Protein 3UL5 (pdb70)

Sequence (325 aa):
HENDLEAIELARFAVAEHNSKTNAMLEFERLVKVRHQVVAGTMHHFTVQVKEAGGGKKLYEAKVWEKVWENNFKQLQSFQPVGENDLEAIELARFAVAEHNSKTNAMLEFERLVKVRHQVVAGTMHHFTVQVKEAGGGKKLYEAKVWEKVWENFKQLQSFQPVGDLEAIELARFAVAEHNSKTNAMLEFERLVKVRHQVVAGTMHHFTVQVKEAGGGKKLYEAKVWEKVWENFKQLQSFQPVHENDLEAIELARFAVAEHNSKTNAMLEFERLVKVRHQVVAGTMHHFTVQVKEAGGGKKLYEAKVWEKVWENFKQLQSFQPVGDA

Structure (mmCIF, N/CA/C/O backbone):
data_3UL5
#
_entry.id   3UL5
#
_cell.length_a   99.768
_cell.length_b   113.993
_cell.length_c   86.776
_cell.angle_alpha   90.000
_cell.angle_beta   90.000
_cell.angle_gamma   90.000
#
_symmetry.space_group_name_H-M   'C 2 2 21'
#
loop_
_entity.id
_entity.type
_entity.pdbx_description
1 polymer Canecystatin-1
2 non-polymer GLYCEROL
3 non-polymer 'SODIUM ION'
4 water water
#
loop_
_atom_site.group_PDB
_atom_site.id
_atom_site.type_symbol
_atom_site.label_atom_id
_atom_site.label_alt_id
_atom_site.label_comp_id
_atom_site.label_asym_id
_atom_site.label_entity_id
_atom_site.label_seq_id
_atom_site.pdbx_PDB_ins_code
_atom_site.Cartn_x
_atom_site.Cartn_y
_atom_site.Cartn_z
_atom_site.occupancy
_atom_site.B_iso_or_equiv
_atom_site.auth_seq_id
_atom_site.auth_comp_id
_atom_site.auth_asym_id
_atom_site.auth_atom_id
_atom_site.pdbx_PDB_model_num
ATOM 1 N N . HIS A 1 56 ? 19.745 -11.492 -7.801 1.00 64.33 23 HIS A N 1
ATOM 2 C CA . HIS A 1 56 ? 20.649 -12.256 -8.656 1.00 66.97 23 HIS A CA 1
ATOM 3 C C . HIS A 1 56 ? 19.877 -13.123 -9.649 1.00 66.24 23 HIS A C 1
ATOM 4 O O . HIS A 1 56 ? 18.729 -13.495 -9.401 1.00 61.82 23 HIS A O 1
ATOM 7 N N . GLU A 1 57 ? 20.520 -13.444 -10.769 1.00 68.79 24 GLU A N 1
ATOM 8 C CA . GLU A 1 57 ? 19.887 -14.195 -11.851 1.00 66.83 24 GLU A CA 1
ATOM 9 C C . GLU A 1 57 ? 19.785 -15.687 -11.544 1.00 66.74 24 GLU A C 1
ATOM 10 O O . GLU A 1 57 ? 19.397 -16.481 -12.405 1.00 63.49 24 GLU A O 1
ATOM 16 N N . ASN A 1 58 ? 20.139 -16.068 -10.321 1.00 70.50 25 ASN A N 1
ATOM 17 C CA . ASN A 1 58 ? 20.071 -17.466 -9.911 1.00 73.43 25 ASN A CA 1
ATOM 18 C C . ASN A 1 58 ? 18.893 -17.737 -8.982 1.00 67.02 25 ASN A C 1
ATOM 19 O O . ASN A 1 58 ? 18.563 -18.891 -8.699 1.00 67.49 25 ASN A O 1
ATOM 24 N N . ASP A 1 59 ? 18.266 -16.666 -8.506 1.00 57.23 26 ASP A N 1
ATOM 25 C CA . ASP A 1 59 ? 17.056 -16.787 -7.705 1.00 49.03 26 ASP A CA 1
ATOM 26 C C . ASP A 1 59 ? 15.927 -17.309 -8.575 1.00 40.66 26 ASP A C 1
ATOM 27 O O . ASP A 1 59 ? 15.646 -16.750 -9.632 1.00 33.56 26 ASP A O 1
ATOM 32 N N . LEU A 1 60 ? 15.277 -18.377 -8.126 1.00 36.03 27 LEU A N 1
ATOM 33 C CA . LEU A 1 60 ? 14.189 -18.980 -8.887 1.00 38.91 27 LEU A CA 1
ATOM 34 C C . LEU A 1 60 ? 13.036 -18.009 -9.109 1.00 38.53 27 LEU A C 1
ATOM 35 O O . LEU A 1 60 ? 12.411 -18.004 -10.170 1.00 37.40 27 LEU A O 1
ATOM 40 N N . GLU A 1 61 ? 12.763 -17.187 -8.103 1.00 30.40 28 GLU A N 1
ATOM 41 C CA . GLU A 1 61 ? 11.676 -16.224 -8.170 1.00 27.18 28 GLU A CA 1
ATOM 42 C C . GLU A 1 61 ? 11.846 -15.307 -9.380 1.00 26.24 28 GLU A C 1
ATOM 43 O O . GLU A 1 61 ? 10.878 -14.955 -10.055 1.00 23.25 28 GLU A O 1
ATOM 49 N N . ALA A 1 62 ? 13.091 -14.935 -9.653 1.00 16.26 29 ALA A N 1
ATOM 50 C CA . ALA A 1 62 ? 13.397 -14.043 -10.762 1.00 20.62 29 ALA A CA 1
ATOM 51 C C . ALA A 1 62 ? 13.259 -14.774 -12.094 1.00 24.45 29 ALA A C 1
ATOM 52 O O . ALA A 1 62 ? 12.714 -14.233 -13.058 1.00 29.05 29 ALA A O 1
ATOM 54 N N . ILE A 1 63 ? 13.745 -16.009 -12.121 1.00 14.56 30 ILE A N 1
ATOM 55 C CA . ILE A 1 63 ? 13.710 -16.841 -13.312 1.00 24.07 30 ILE A CA 1
ATOM 56 C C . ILE A 1 63 ? 12.279 -17.116 -13.751 1.00 22.59 30 ILE A C 1
ATOM 57 O O . ILE A 1 63 ? 11.980 -17.129 -14.941 1.00 19.98 30 ILE A O 1
ATOM 62 N N . GLU A 1 64 ? 11.399 -17.344 -12.784 1.00 17.19 31 GLU A N 1
ATOM 63 C CA . GLU A 1 64 ? 10.002 -17.632 -13.093 1.00 23.11 31 GLU A CA 1
ATOM 64 C C . GLU A 1 64 ? 9.357 -16.418 -13.761 1.00 22.54 31 GLU A C 1
ATOM 65 O O . GLU A 1 64 ? 8.507 -16.560 -14.640 1.00 24.76 31 GLU A O 1
ATOM 71 N N . LEU A 1 65 ? 9.772 -15.226 -13.342 1.00 20.00 32 LEU A N 1
ATOM 72 C CA . LEU A 1 65 ? 9.271 -13.985 -13.925 1.00 22.52 32 LEU A CA 1
ATOM 73 C C . LEU A 1 65 ? 9.807 -13.794 -15.341 1.00 17.55 32 LEU A C 1
ATOM 74 O O . LEU A 1 65 ? 9.116 -13.283 -16.215 1.00 19.79 32 LEU A O 1
ATOM 79 N N . ALA A 1 66 ? 11.050 -14.208 -15.555 1.00 16.41 33 ALA A N 1
ATOM 80 C CA . ALA A 1 66 ? 11.647 -14.191 -16.883 1.00 14.67 33 ALA A CA 1
ATOM 81 C C . ALA A 1 66 ? 10.928 -15.170 -17.809 1.00 15.53 33 ALA A C 1
ATOM 82 O O . ALA A 1 66 ? 10.779 -14.916 -19.005 1.00 20.85 33 ALA A O 1
ATOM 84 N N . ARG A 1 67 ? 10.494 -16.291 -17.245 1.00 13.58 34 ARG A N 1
ATOM 85 C CA . ARG A 1 67 ? 9.717 -17.268 -17.988 1.00 21.98 34 ARG A CA 1
ATOM 86 C C . ARG A 1 67 ? 8.396 -16.635 -18.405 1.00 23.05 34 ARG A C 1
ATOM 87 O O . ARG A 1 67 ? 7.909 -16.857 -19.510 1.00 17.55 34 ARG A O 1
ATOM 95 N N . PHE A 1 68 ? 7.827 -15.845 -17.500 1.00 20.39 35 PHE A N 1
ATOM 96 C CA . PHE A 1 68 ? 6.578 -15.141 -17.752 1.00 13.85 35 PHE A CA 1
ATOM 97 C C . PHE A 1 68 ? 6.754 -14.160 -18.908 1.00 11.15 35 PHE A C 1
ATOM 98 O O . PHE A 1 68 ? 5.898 -14.051 -19.778 1.00 15.97 35 PHE A O 1
ATOM 106 N N . ALA A 1 69 ? 7.878 -13.453 -18.913 1.00 10.03 36 ALA A N 1
ATOM 107 C CA . ALA A 1 69 ? 8.150 -12.475 -19.956 1.00 14.52 36 ALA A CA 1
ATOM 108 C C . ALA A 1 69 ? 8.186 -13.147 -21.326 1.00 13.41 36 ALA A C 1
ATOM 109 O O . ALA A 1 69 ? 7.547 -12.684 -22.273 1.00 14.66 36 ALA A O 1
ATOM 111 N N . VAL A 1 70 ? 8.934 -14.241 -21.420 1.00 16.40 37 VAL A N 1
ATOM 112 C CA . VAL A 1 70 ? 9.070 -14.978 -22.673 1.00 17.18 37 VAL A CA 1
ATOM 113 C C . VAL A 1 70 ? 7.736 -15.535 -23.142 1.00 21.84 37 VAL A C 1
ATOM 114 O O . VAL A 1 70 ? 7.413 -15.479 -24.327 1.00 24.36 37 VAL A O 1
ATOM 118 N N . ALA A 1 71 ? 6.958 -16.069 -22.206 1.00 19.64 38 ALA A N 1
ATOM 119 C CA . ALA A 1 71 ? 5.653 -16.633 -22.540 1.00 16.86 38 ALA A CA 1
ATOM 120 C C . ALA A 1 71 ? 4.698 -15.549 -23.034 1.00 16.06 38 ALA A C 1
ATOM 121 O O . ALA A 1 71 ? 3.993 -15.733 -24.022 1.00 17.02 38 ALA A O 1
ATOM 123 N N . GLU A 1 72 ? 4.670 -14.424 -22.328 1.00 10.19 39 GLU A N 1
ATOM 124 C CA . GLU A 1 72 ? 3.845 -13.294 -22.729 1.00 11.53 39 GLU A CA 1
ATOM 125 C C . GLU A 1 72 ? 4.212 -12.808 -24.128 1.00 9.80 39 GLU A C 1
ATOM 126 O O . GLU A 1 72 ? 3.337 -12.499 -24.930 1.00 13.81 39 GLU A O 1
ATOM 132 N N . HIS A 1 73 ? 5.505 -12.743 -24.419 1.00 12.42 40 HIS A N 1
ATOM 133 C CA . HIS A 1 73 ? 5.947 -12.290 -25.725 1.00 16.24 40 HIS A CA 1
ATOM 134 C C . HIS A 1 73 ? 5.511 -13.269 -26.813 1.00 19.33 40 HIS A C 1
ATOM 135 O O . HIS A 1 73 ? 5.132 -12.851 -27.905 1.00 14.25 40 HIS A O 1
ATOM 142 N N . ASN A 1 74 ? 5.566 -14.565 -26.509 1.00 16.36 41 ASN A N 1
ATOM 143 C CA . ASN A 1 74 ? 5.103 -15.588 -27.443 1.00 17.83 41 ASN A CA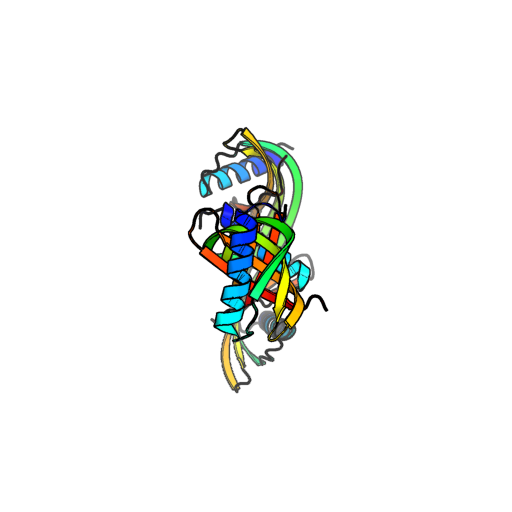 1
ATOM 144 C C . ASN A 1 74 ? 3.607 -15.505 -27.689 1.00 18.65 41 ASN A C 1
ATOM 145 O O . ASN A 1 74 ? 3.152 -15.654 -28.820 1.00 20.44 41 ASN A O 1
ATOM 150 N N . SER A 1 75 ? 2.843 -15.275 -26.628 1.00 17.05 42 SER A N 1
ATOM 151 C CA . SER A 1 75 ? 1.394 -15.188 -26.751 1.00 16.72 42 SER A CA 1
ATOM 152 C C . SER A 1 75 ? 0.966 -13.984 -27.584 1.00 17.96 42 SER A C 1
ATOM 153 O O . SER A 1 75 ? 0.066 -14.080 -28.415 1.00 17.91 42 SER A O 1
ATOM 156 N N . LYS A 1 76 ? 1.621 -12.851 -27.359 1.00 15.10 43 LYS A N 1
ATOM 157 C CA . LYS A 1 76 ? 1.235 -11.600 -28.003 1.00 16.67 43 LYS A CA 1
ATOM 158 C C . LYS A 1 76 ? 1.752 -11.464 -29.441 1.00 18.81 43 LYS A C 1
ATOM 159 O O . LYS A 1 76 ? 1.102 -10.828 -30.273 1.00 21.55 43 LYS A O 1
ATOM 165 N N . THR A 1 77 ? 2.911 -12.052 -29.738 1.00 21.79 44 THR A N 1
ATOM 166 C CA . THR A 1 77 ? 3.561 -11.797 -31.027 1.00 23.30 44 THR A CA 1
ATOM 167 C C . THR A 1 77 ? 3.902 -13.048 -31.836 1.00 27.11 44 THR A C 1
ATOM 168 O O . THR A 1 77 ? 4.451 -12.942 -32.931 1.00 24.97 44 THR A O 1
ATOM 172 N N . ASN A 1 78 ? 3.580 -14.225 -31.308 1.00 25.67 45 ASN A N 1
ATOM 173 C CA . ASN A 1 78 ? 3.951 -15.468 -31.975 1.00 25.37 45 ASN A CA 1
ATOM 174 C C . ASN A 1 78 ? 5.445 -15.505 -32.300 1.00 25.85 45 ASN A C 1
ATOM 175 O O . ASN A 1 78 ? 5.845 -15.913 -33.387 1.00 23.15 45 ASN A O 1
ATOM 180 N N . ALA A 1 79 ? 6.262 -15.085 -31.339 1.00 25.68 46 ALA A N 1
ATOM 181 C CA . ALA A 1 79 ? 7.707 -14.974 -31.537 1.00 23.79 46 ALA A CA 1
ATOM 182 C C . ALA A 1 79 ? 8.430 -16.321 -31.617 1.00 21.72 46 ALA A C 1
ATOM 183 O O . ALA A 1 79 ? 9.554 -16.394 -32.119 1.00 22.03 46 ALA A O 1
ATOM 185 N N . MET A 1 80 ? 7.804 -17.378 -31.105 1.00 22.38 47 MET A N 1
ATOM 186 C CA . MET A 1 80 ? 8.389 -18.717 -31.188 1.00 27.10 47 MET A CA 1
ATOM 187 C C . MET A 1 80 ? 9.749 -18.788 -30.496 1.00 23.20 47 MET A C 1
ATOM 188 O O . MET A 1 80 ? 10.701 -19.351 -31.040 1.00 22.66 47 MET A O 1
ATOM 193 N N . LEU A 1 81 ? 9.841 -18.211 -29.303 1.00 20.76 48 LEU A N 1
ATOM 194 C CA . LEU A 1 81 ? 11.086 -18.232 -28.546 1.00 19.54 48 LEU A CA 1
ATOM 195 C C . LEU A 1 81 ? 10.984 -19.217 -27.385 1.00 26.02 48 LEU A C 1
ATOM 196 O O . LEU A 1 81 ? 9.912 -19.403 -26.808 1.00 25.05 48 LEU A O 1
ATOM 201 N N . GLU A 1 82 ? 12.097 -19.858 -27.051 1.00 26.90 49 GLU A N 1
ATOM 202 C CA . GLU A 1 82 ? 12.133 -20.726 -25.883 1.00 32.97 49 GLU A CA 1
ATOM 203 C C . GLU A 1 82 ? 13.104 -20.172 -24.849 1.00 24.53 49 GLU A C 1
ATOM 204 O O . GLU A 1 82 ? 14.272 -19.921 -25.154 1.00 15.09 49 GLU A O 1
ATOM 210 N N . PHE A 1 83 ? 12.616 -19.973 -23.629 1.00 22.98 50 PHE A N 1
ATOM 211 C CA . PHE A 1 83 ? 13.470 -19.509 -22.545 1.00 21.02 50 PHE A CA 1
ATOM 212 C C . PHE A 1 83 ? 14.659 -20.446 -22.366 1.00 21.64 50 PHE A C 1
ATOM 213 O O . PHE A 1 83 ? 14.495 -21.664 -22.289 1.00 22.09 50 PHE A O 1
ATOM 221 N N . GLU A 1 84 ? 15.861 -19.872 -22.343 1.00 24.05 51 GLU A N 1
ATOM 222 C CA . GLU A 1 84 ? 17.078 -20.649 -22.127 1.00 23.58 51 GLU A CA 1
ATOM 223 C C . GLU A 1 84 ? 17.718 -20.351 -20.766 1.00 20.39 51 GLU A C 1
ATOM 224 O O . GLU A 1 84 ? 17.956 -21.261 -19.978 1.00 16.23 51 GLU A O 1
ATOM 230 N N . ARG A 1 85 ? 17.971 -19.073 -20.486 1.00 14.85 52 ARG A N 1
ATOM 231 C CA . ARG A 1 85 ? 18.494 -18.662 -19.190 1.00 23.04 52 ARG A CA 1
ATOM 232 C C . ARG A 1 85 ? 18.293 -17.175 -18.886 1.00 24.29 52 ARG A C 1
ATOM 233 O O . ARG A 1 85 ? 18.149 -16.355 -19.792 1.00 16.49 52 ARG A O 1
ATOM 241 N N . LEU A 1 86 ? 18.309 -16.842 -17.600 1.00 19.77 53 LEU A N 1
ATOM 242 C CA . LEU A 1 86 ? 18.259 -15.460 -17.138 1.00 22.46 53 LEU A CA 1
ATOM 243 C C . LEU A 1 86 ? 19.676 -15.017 -16.787 1.00 23.38 53 LEU A C 1
ATOM 244 O O . LEU A 1 86 ? 20.283 -15.537 -15.852 1.00 27.05 53 LEU A O 1
ATOM 249 N N . VAL A 1 87 ? 20.202 -14.059 -17.544 1.00 20.07 54 VAL A N 1
ATOM 250 C CA . VAL A 1 87 ? 21.612 -13.699 -17.429 1.00 27.28 54 VAL A CA 1
ATOM 251 C C . VAL A 1 87 ? 21.862 -12.429 -16.622 1.00 26.60 54 VAL A C 1
ATOM 252 O O . VAL A 1 87 ? 22.929 -12.271 -16.032 1.00 29.90 54 VAL A O 1
ATOM 256 N N . LYS A 1 88 ? 20.890 -11.522 -16.606 1.00 26.72 55 LYS A N 1
ATOM 257 C CA . LYS A 1 88 ? 21.017 -10.292 -15.829 1.00 31.08 55 LYS A CA 1
ATOM 258 C C . LYS A 1 88 ? 19.680 -9.861 -15.232 1.00 32.33 55 LYS A C 1
ATOM 259 O O . LYS A 1 88 ? 18.645 -9.917 -15.898 1.00 27.65 55 LYS A O 1
ATOM 265 N N . VAL A 1 89 ? 19.717 -9.433 -13.972 1.00 33.57 56 VAL A N 1
ATOM 266 C CA . VAL A 1 89 ? 18.518 -9.038 -13.240 1.00 30.58 56 VAL A CA 1
ATOM 267 C C . VAL A 1 89 ? 18.697 -7.678 -12.571 1.00 27.49 56 VAL A C 1
ATOM 268 O O . VAL A 1 89 ? 19.758 -7.390 -12.018 1.00 28.33 56 VAL A O 1
ATOM 272 N N . ARG A 1 90 ? 17.658 -6.847 -12.635 1.00 24.93 57 ARG A N 1
ATOM 273 C CA . ARG A 1 90 ? 17.632 -5.571 -11.923 1.00 29.29 57 ARG A CA 1
ATOM 274 C C . ARG A 1 90 ? 16.240 -5.284 -11.363 1.00 32.41 57 ARG A C 1
ATOM 275 O O . ARG A 1 90 ? 15.251 -5.296 -12.098 1.00 28.52 57 ARG A O 1
ATOM 283 N N . HIS A 1 91 ? 16.172 -5.028 -10.060 1.00 32.17 58 HIS A N 1
ATOM 284 C CA . HIS A 1 91 ? 14.902 -4.757 -9.394 1.00 31.45 58 HIS A CA 1
ATOM 285 C C . HIS A 1 91 ? 14.769 -3.282 -9.027 1.00 36.75 58 HIS A C 1
ATOM 286 O O . HIS A 1 91 ? 15.583 -2.739 -8.279 1.00 39.48 58 HIS A O 1
ATOM 293 N N . GLN A 1 92 ? 13.750 -2.640 -9.578 1.00 38.29 59 GLN A N 1
ATOM 294 C CA . GLN A 1 92 ? 13.488 -1.260 -9.243 1.00 35.35 59 GLN A CA 1
ATOM 295 C C . GLN A 1 92 ? 12.204 -1.199 -8.436 1.00 25.17 59 GLN A C 1
ATOM 296 O O . GLN A 1 92 ? 11.116 -1.428 -8.959 1.00 22.21 59 GLN A O 1
ATOM 302 N N . VAL A 1 93 ? 12.338 -0.860 -7.162 1.00 26.61 60 VAL A N 1
ATOM 303 C CA . VAL A 1 93 ? 11.183 -0.667 -6.294 1.00 19.51 60 VAL A CA 1
ATOM 304 C C . VAL A 1 93 ? 10.426 0.594 -6.683 1.00 20.59 60 VAL A C 1
ATOM 305 O O . VAL A 1 93 ? 11.024 1.649 -6.891 1.00 20.85 60 VAL A O 1
ATOM 309 N N . VAL A 1 94 ? 9.107 0.474 -6.791 1.00 21.01 61 VAL A N 1
ATOM 310 C CA . VAL A 1 94 ? 8.254 1.618 -7.080 1.00 21.35 61 VAL A CA 1
ATOM 311 C C . VAL A 1 94 ? 7.185 1.729 -6.002 1.00 21.77 61 VAL A C 1
ATOM 312 O O . VAL A 1 94 ? 6.401 0.804 -5.797 1.00 27.96 61 VAL A O 1
ATOM 316 N N . ALA A 1 95 ? 7.168 2.863 -5.308 1.00 20.71 62 ALA A N 1
ATOM 317 C CA . ALA A 1 95 ? 6.229 3.089 -4.215 1.00 17.92 62 ALA A CA 1
ATOM 318 C C . ALA A 1 95 ? 5.824 4.556 -4.177 1.00 21.17 62 ALA A C 1
ATOM 319 O O . ALA A 1 95 ? 6.654 5.432 -3.927 1.00 22.26 62 ALA A O 1
ATOM 321 N N . GLY A 1 96 ? 4.549 4.828 -4.432 1.00 20.87 63 GLY A N 1
ATOM 322 C CA . GLY A 1 96 ? 4.081 6.198 -4.455 1.00 16.20 63 GLY A CA 1
ATOM 323 C C . GLY A 1 96 ? 2.590 6.338 -4.658 1.00 17.93 63 GLY A C 1
ATOM 324 O O . GLY A 1 96 ? 1.836 5.366 -4.550 1.00 13.90 63 GLY A O 1
ATOM 325 N N . THR A 1 97 ? 2.167 7.564 -4.946 1.00 22.83 64 THR A N 1
ATOM 326 C CA . THR A 1 97 ? 0.769 7.863 -5.205 1.00 25.63 64 THR A CA 1
ATOM 327 C C . THR A 1 97 ? 0.649 8.759 -6.429 1.00 26.10 64 THR A C 1
ATOM 328 O O . THR A 1 97 ? 1.311 9.797 -6.517 1.00 21.22 64 THR A O 1
ATOM 332 N N . MET A 1 98 ? -0.178 8.342 -7.383 1.00 21.75 65 MET A N 1
ATOM 333 C CA . MET A 1 98 ? -0.455 9.160 -8.553 1.00 21.09 65 MET A CA 1
ATOM 334 C C . MET A 1 98 ? -1.716 9.974 -8.291 1.00 21.38 65 MET A C 1
ATOM 335 O O . MET A 1 98 ? -2.820 9.427 -8.237 1.00 24.34 65 MET A O 1
ATOM 340 N N . HIS A 1 99 ? -1.547 11.278 -8.106 1.00 25.01 66 HIS A N 1
ATOM 341 C CA . HIS A 1 99 ? -2.677 12.150 -7.827 1.00 22.88 66 HIS A CA 1
ATOM 342 C C . HIS A 1 99 ? -3.287 12.674 -9.122 1.00 27.97 66 HIS A C 1
ATOM 343 O O . HIS A 1 99 ? -2.576 13.159 -10.003 1.00 27.15 66 HIS A O 1
ATOM 350 N N . HIS A 1 100 ? -4.606 12.564 -9.237 1.00 30.73 67 HIS A N 1
ATOM 351 C CA . HIS A 1 100 ? -5.323 13.143 -10.362 1.00 31.93 67 HIS A CA 1
ATOM 352 C C . HIS A 1 100 ? -6.198 14.285 -9.857 1.00 36.03 67 HIS A C 1
ATOM 353 O O . HIS A 1 100 ? -7.106 14.074 -9.054 1.00 37.77 67 HIS A O 1
ATOM 360 N N . PHE A 1 101 ? -5.920 15.493 -10.324 1.00 31.74 68 PHE A N 1
ATOM 361 C CA . PHE A 1 101 ? -6.680 16.652 -9.891 1.00 29.51 68 PHE A CA 1
ATOM 362 C C . PHE A 1 101 ? -7.362 17.372 -11.038 1.00 29.82 68 PHE A C 1
ATOM 363 O O . PHE A 1 101 ? -6.736 17.660 -12.054 1.00 25.66 68 PHE A O 1
ATOM 371 N N . THR A 1 102 ? -8.640 17.688 -10.867 1.00 30.63 69 THR A N 1
ATOM 372 C CA . THR A 1 102 ? -9.278 18.646 -11.753 1.00 28.94 69 THR A CA 1
ATOM 373 C C . THR A 1 102 ? -9.224 19.982 -11.027 1.00 33.85 69 THR A C 1
ATOM 374 O O . THR A 1 102 ? -9.776 20.133 -9.933 1.00 29.37 69 THR A O 1
ATOM 378 N N . VAL A 1 103 ? -8.526 20.938 -11.628 1.00 35.05 70 VAL A N 1
ATOM 379 C CA . VAL A 1 103 ? -8.269 22.223 -10.996 1.00 29.94 70 VAL A CA 1
ATOM 380 C C . VAL A 1 103 ? -8.900 23.360 -11.786 1.00 27.43 70 VAL A C 1
ATOM 381 O O . VAL A 1 103 ? -8.862 23.364 -13.016 1.00 28.71 70 VAL A O 1
ATOM 385 N N . GLN A 1 104 ? -9.461 24.331 -11.078 1.00 26.18 71 GLN A N 1
ATOM 386 C CA . GLN A 1 104 ? -9.947 25.542 -11.719 1.00 27.42 71 GLN A CA 1
ATOM 387 C C . GLN A 1 104 ? -8.925 26.652 -11.540 1.00 27.77 71 GLN A C 1
ATOM 388 O O . GLN A 1 104 ? -8.494 26.938 -10.426 1.00 27.94 71 GLN A O 1
ATOM 394 N N . VAL A 1 105 ? -8.534 27.269 -12.647 1.00 23.00 72 VAL A N 1
ATOM 395 C CA . VAL A 1 105 ? -7.559 28.341 -12.608 1.00 22.29 72 VAL A CA 1
ATOM 396 C C . VAL A 1 105 ? -8.148 29.591 -13.231 1.00 29.42 72 VAL A C 1
ATOM 397 O O . VAL A 1 105 ? -9.155 29.539 -13.940 1.00 26.65 72 VAL A O 1
ATOM 401 N N . LYS A 1 106 ? -7.512 30.718 -12.959 1.00 28.68 73 LYS A N 1
ATOM 402 C CA . LYS A 1 106 ? -7.871 31.952 -13.619 1.00 27.17 73 LYS A CA 1
ATOM 403 C C . LYS A 1 106 ? -6.728 32.348 -14.534 1.00 25.26 73 LYS A C 1
ATOM 404 O O . LYS A 1 106 ? -5.568 32.355 -14.124 1.00 27.45 73 LYS A O 1
ATOM 410 N N . GLU A 1 107 ? -7.052 32.648 -15.784 1.00 20.21 74 GLU A N 1
ATOM 411 C CA . GLU A 1 107 ? -6.065 33.188 -16.698 1.00 28.17 74 GLU A CA 1
ATOM 412 C C . GLU A 1 107 ? -6.024 34.689 -16.493 1.00 37.28 74 GLU A C 1
ATOM 413 O O . GLU A 1 107 ? -6.648 35.220 -15.575 1.00 38.78 74 GLU A O 1
ATOM 419 N N . ALA A 1 108 ? -5.291 35.374 -17.359 1.00 53.73 75 ALA A N 1
ATOM 420 C CA . ALA A 1 108 ? -5.325 36.827 -17.396 1.00 55.15 75 ALA A CA 1
ATOM 421 C C . ALA A 1 108 ? -4.860 37.290 -18.764 1.00 61.46 75 ALA A C 1
ATOM 422 O O . ALA A 1 108 ? -3.713 37.703 -18.925 1.00 69.83 75 ALA A O 1
ATOM 424 N N . GLY A 1 109 ? -5.747 37.202 -19.752 1.00 61.61 76 GLY A N 1
ATOM 425 C CA . GLY A 1 109 ? -7.084 36.676 -19.542 1.00 60.16 76 GLY A CA 1
ATOM 426 C C . GLY A 1 109 ? -8.152 37.753 -19.590 1.00 57.64 76 GLY A C 1
ATOM 427 O O . GLY A 1 109 ? -8.261 38.490 -20.574 1.00 57.58 76 GLY A O 1
ATOM 428 N N . GLY A 1 110 ? -8.946 37.843 -18.527 1.00 48.68 77 GLY A N 1
ATOM 429 C CA . GLY A 1 110 ? -8.803 36.958 -17.386 1.00 34.11 77 GLY A CA 1
ATOM 430 C C . GLY A 1 110 ? -10.053 36.139 -17.112 1.00 31.38 77 GLY A C 1
ATOM 431 O O . GLY A 1 110 ? -10.892 36.523 -16.290 1.00 27.02 77 GLY A O 1
ATOM 432 N N . GLY A 1 111 ? -10.177 35.009 -17.803 1.00 29.62 78 GLY A N 1
ATOM 433 C CA . GLY A 1 111 ? -11.291 34.103 -17.589 1.00 29.00 78 GLY A CA 1
ATOM 434 C C . GLY A 1 111 ? -10.897 32.882 -16.777 1.00 30.09 78 GLY A C 1
ATOM 435 O O . GLY A 1 111 ? -9.726 32.701 -16.440 1.00 37.59 78 GLY A O 1
ATOM 436 N N . LYS A 1 112 ? -11.877 32.043 -16.458 1.00 26.84 79 LYS A N 1
ATOM 437 C CA . LYS A 1 112 ? -11.627 30.820 -15.700 1.00 34.66 79 LYS A CA 1
ATOM 438 C C . LYS A 1 112 ? -11.602 29.589 -16.605 1.00 37.52 79 LYS A C 1
ATOM 439 O O . LYS A 1 112 ? -12.270 29.558 -17.641 1.00 41.35 79 LYS A O 1
ATOM 445 N N . LYS A 1 113 ? -10.828 28.578 -16.218 1.00 32.87 80 LYS A N 1
ATOM 446 C CA . LYS A 1 113 ? -10.722 27.358 -17.015 1.00 34.16 80 LYS A CA 1
ATOM 447 C C . LYS A 1 113 ? -10.335 26.144 -16.169 1.00 34.38 80 LYS A C 1
ATOM 448 O O . LYS A 1 113 ? -9.686 26.278 -15.131 1.00 29.60 80 LYS A O 1
ATOM 454 N N . LEU A 1 114 ? -10.735 24.960 -16.625 1.00 35.77 81 LEU A N 1
ATOM 455 C CA . LEU A 1 114 ? -10.463 23.722 -15.900 1.00 31.87 81 LEU A CA 1
ATOM 456 C C . LEU A 1 114 ? -9.2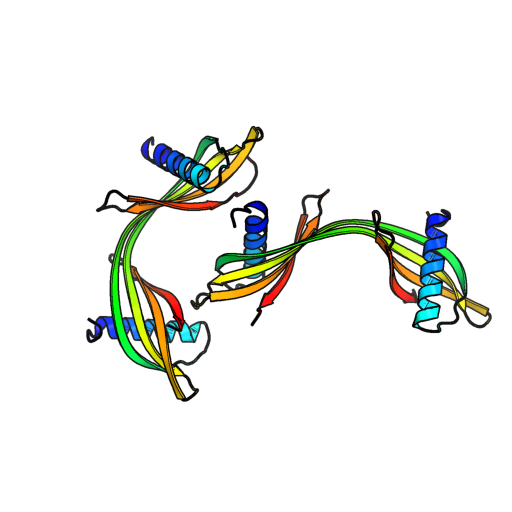90 22.951 -16.495 1.00 33.09 81 LEU A C 1
ATOM 457 O O . LEU A 1 114 ? -9.129 22.876 -17.716 1.00 36.79 81 LEU A O 1
ATOM 462 N N . TYR A 1 115 ? -8.473 22.379 -15.618 1.00 26.37 82 TYR A N 1
ATOM 463 C CA . TYR A 1 115 ? -7.326 21.589 -16.038 1.00 30.36 82 TYR A CA 1
ATOM 464 C C . TYR A 1 115 ? -7.258 20.284 -15.264 1.00 29.98 82 TYR A C 1
ATOM 465 O O . TYR A 1 115 ? -7.540 20.247 -14.066 1.00 25.48 82 TYR A O 1
ATOM 474 N N . GLU A 1 116 ? -6.832 19.228 -15.944 1.00 34.72 83 GLU A N 1
ATOM 475 C CA . GLU A 1 116 ? -6.612 17.955 -15.290 1.00 34.00 83 GLU A CA 1
ATOM 476 C C . GLU A 1 116 ? -5.112 17.822 -15.099 1.00 29.73 83 GLU A C 1
ATOM 477 O O . GLU A 1 116 ? -4.348 17.865 -16.059 1.00 33.46 83 GLU A O 1
ATOM 483 N N . ALA A 1 117 ? -4.696 17.665 -13.850 1.00 21.57 84 ALA A N 1
ATOM 484 C CA . ALA A 1 117 ? -3.282 17.547 -13.531 1.00 23.44 84 ALA A CA 1
ATOM 485 C C . ALA A 1 117 ? -2.956 16.169 -12.978 1.00 26.69 84 ALA A C 1
ATOM 486 O O . ALA A 1 117 ? -3.753 15.572 -12.256 1.00 24.00 84 ALA A O 1
ATOM 488 N N . LYS A 1 118 ? -1.777 15.670 -13.322 1.00 27.77 85 LYS A N 1
ATOM 489 C CA . LYS A 1 118 ? -1.277 14.441 -12.730 1.00 29.14 85 LYS A CA 1
ATOM 490 C C . LYS A 1 118 ? 0.001 14.744 -11.962 1.00 26.69 85 LYS A C 1
ATOM 491 O O . LYS A 1 118 ? 0.922 15.373 -12.486 1.00 21.16 85 LYS A O 1
ATOM 497 N N . VAL A 1 119 ? 0.038 14.315 -10.706 1.00 24.31 86 VAL A N 1
ATOM 498 C CA . VAL A 1 119 ? 1.204 14.527 -9.869 1.00 20.78 86 VAL A CA 1
ATOM 499 C C . VAL A 1 119 ? 1.675 13.199 -9.282 1.00 23.80 86 VAL A C 1
ATOM 500 O O . VAL A 1 119 ? 0.932 12.519 -8.577 1.00 22.68 86 VAL A O 1
ATOM 504 N N . TRP A 1 120 ? 2.912 12.833 -9.592 1.00 25.29 87 TRP A N 1
ATOM 505 C CA . TRP A 1 120 ? 3.509 11.614 -9.071 1.00 20.00 87 TRP A CA 1
ATOM 506 C C . TRP A 1 120 ? 4.244 11.937 -7.779 1.00 26.07 87 TRP A C 1
ATOM 507 O O . TRP A 1 120 ? 4.976 12.921 -7.710 1.00 30.28 87 TRP A O 1
ATOM 518 N N . GLU A 1 121 ? 4.050 11.110 -6.757 1.00 26.53 88 GLU A N 1
ATOM 519 C CA . GLU A 1 121 ? 4.663 11.360 -5.457 1.00 25.10 88 GLU A CA 1
ATOM 520 C C . GLU A 1 121 ? 5.106 10.064 -4.789 1.00 27.46 88 GLU A C 1
ATOM 521 O O . GLU A 1 121 ? 4.296 9.168 -4.561 1.00 30.25 88 GLU A O 1
ATOM 527 N N . LYS A 1 122 ? 6.396 9.967 -4.482 1.00 27.81 89 LYS A N 1
ATOM 528 C CA . LYS A 1 122 ? 6.924 8.817 -3.756 1.00 31.08 89 LYS A CA 1
ATOM 529 C C . LYS A 1 122 ? 6.622 8.972 -2.267 1.00 30.77 89 LYS A C 1
ATOM 530 O O . LYS A 1 122 ? 6.598 10.089 -1.750 1.00 37.05 89 LYS A O 1
ATOM 536 N N . VAL A 1 123 ? 6.393 7.856 -1.578 1.00 27.82 90 VAL A N 1
ATOM 537 C CA . VAL A 1 123 ? 5.990 7.905 -0.172 1.00 28.38 90 VAL A CA 1
ATOM 538 C C . VAL A 1 123 ? 7.146 7.704 0.805 1.00 32.85 90 VAL A C 1
ATOM 539 O O . VAL A 1 123 ? 7.164 8.299 1.885 1.00 38.23 90 VAL A O 1
ATOM 543 N N . TRP A 1 124 ? 8.103 6.861 0.429 1.00 27.06 91 TRP A N 1
ATOM 544 C CA . TRP A 1 124 ? 9.265 6.608 1.273 1.00 28.35 91 TRP A CA 1
ATOM 545 C C . TRP A 1 124 ? 10.443 7.500 0.908 1.00 37.42 91 TRP A C 1
ATOM 546 O O . TRP A 1 124 ? 11.550 7.332 1.425 1.00 32.42 91 TRP A O 1
ATOM 557 N N . GLU A 1 125 ? 10.193 8.442 0.007 1.00 40.47 92 GLU A N 1
ATOM 558 C CA . GLU A 1 125 ? 11.187 9.429 -0.380 1.00 43.48 92 GLU A CA 1
ATOM 559 C C . GLU A 1 125 ? 10.510 10.788 -0.480 1.00 45.03 92 GLU A C 1
ATOM 560 O O . GLU A 1 125 ? 9.296 10.880 -0.665 1.00 46.84 92 GLU A O 1
ATOM 566 N N . ASN A 1 126 ? 11.297 11.846 -0.350 1.00 49.08 93 ASN A N 1
ATOM 567 C CA A ASN A 1 126 ? 10.789 13.200 -0.495 0.50 54.37 93 ASN A CA 1
ATOM 568 C CA B ASN A 1 126 ? 10.776 13.197 -0.495 0.50 54.36 93 ASN A CA 1
ATOM 569 C C . ASN A 1 126 ? 10.875 13.641 -1.952 1.00 54.45 93 ASN A C 1
ATOM 570 O O . ASN A 1 126 ? 11.832 14.309 -2.347 1.00 59.19 93 ASN A O 1
ATOM 579 N N . PHE A 1 127 ? 9.882 13.254 -2.749 1.00 44.07 94 PHE A N 1
ATOM 580 C CA . PHE A 1 127 ? 9.884 13.549 -4.178 1.00 36.75 94 PHE A CA 1
ATOM 581 C C . PHE A 1 127 ? 8.481 13.593 -4.785 1.00 38.41 94 PHE A C 1
ATOM 582 O O . PHE A 1 127 ? 7.708 12.640 -4.670 1.00 41.37 94 PHE A O 1
ATOM 590 N N . LYS A 1 128 ? 8.161 14.707 -5.432 1.00 36.53 95 LYS A N 1
ATOM 591 C CA . LYS A 1 128 ? 6.916 14.837 -6.177 1.00 34.42 95 LYS A CA 1
ATOM 592 C C . LYS A 1 128 ? 7.224 15.490 -7.516 1.00 34.86 95 LYS A C 1
ATOM 593 O O . LYS A 1 128 ? 8.199 16.233 -7.640 1.00 32.85 95 LYS A O 1
ATOM 599 N N . GLN A 1 129 ? 6.395 15.209 -8.515 1.00 29.32 96 GLN A N 1
ATOM 600 C CA . GLN A 1 129 ? 6.684 15.630 -9.879 1.00 28.97 96 GLN A CA 1
ATOM 601 C C . GLN A 1 129 ? 5.416 15.779 -10.707 1.00 25.41 96 GLN A C 1
ATOM 602 O O . GLN A 1 129 ? 4.569 14.887 -10.722 1.00 20.95 96 GLN A O 1
ATOM 608 N N . LEU A 1 130 ? 5.290 16.908 -11.399 1.00 20.38 97 LEU A N 1
ATOM 609 C CA . LEU A 1 130 ? 4.153 17.122 -12.283 1.00 22.60 97 LEU A CA 1
ATOM 610 C C . LEU A 1 130 ? 4.279 16.210 -13.500 1.00 25.55 97 LEU A C 1
ATOM 611 O O . LEU A 1 130 ? 5.277 16.247 -14.214 1.00 23.10 97 LEU A O 1
ATOM 616 N N . GLN A 1 131 ? 3.263 15.385 -13.724 1.00 31.75 98 GLN A N 1
ATOM 617 C CA . GLN A 1 131 ? 3.293 14.396 -14.795 1.00 32.63 98 GLN A CA 1
ATOM 618 C C . GLN A 1 131 ? 2.644 14.939 -16.064 1.00 35.68 98 GLN A C 1
ATOM 619 O O . GLN A 1 131 ? 3.134 14.719 -17.171 1.00 37.50 98 GLN A O 1
ATOM 625 N N . SER A 1 132 ? 1.533 15.645 -15.895 1.00 34.33 99 SER A N 1
ATOM 626 C CA . SER A 1 132 ? 0.840 16.260 -17.018 1.00 30.55 99 SER A CA 1
ATOM 627 C C . SER A 1 132 ? -0.133 17.323 -16.525 1.00 26.01 99 SER A C 1
ATOM 628 O O . SER A 1 132 ? -0.555 17.307 -15.368 1.00 19.09 99 SER A O 1
ATOM 631 N N . PHE A 1 133 ? -0.485 18.245 -17.413 1.00 20.73 100 PHE A N 1
ATOM 632 C CA . PHE A 1 133 ? -1.366 19.350 -17.072 1.00 23.13 100 PHE A CA 1
ATOM 633 C C . PHE A 1 133 ? -2.167 19.705 -18.314 1.00 23.57 100 PHE A C 1
ATOM 634 O O . PHE A 1 133 ? -1.720 20.505 -19.137 1.00 23.16 100 PHE A O 1
ATOM 642 N N . GLN A 1 134 ? -3.344 19.098 -18.448 1.00 26.94 101 GLN A N 1
ATOM 643 C CA . GLN A 1 134 ? -4.130 19.185 -19.677 1.00 33.26 101 GLN A CA 1
ATOM 644 C C . GLN A 1 134 ? -5.383 20.033 -19.502 1.00 29.49 101 GLN A C 1
ATOM 645 O O . GLN A 1 134 ? -6.037 19.981 -18.458 1.00 26.27 101 GLN A O 1
ATOM 651 N N . PRO A 1 135 ? -5.723 20.822 -20.531 1.00 24.77 102 PRO A N 1
ATOM 652 C CA . PRO A 1 135 ? -6.967 21.593 -20.508 1.00 35.00 102 PRO A CA 1
ATOM 653 C C . PRO A 1 135 ? -8.161 20.696 -20.801 1.00 40.63 102 PRO A C 1
ATOM 654 O O . PRO A 1 135 ? -8.112 19.889 -21.731 1.00 45.97 102 PRO A O 1
ATOM 658 N N . VAL A 1 136 ? -9.216 20.830 -20.006 1.00 42.77 103 VAL A N 1
ATOM 659 C CA . VAL A 1 136 ? -10.445 20.086 -20.245 1.00 45.96 103 VAL A CA 1
ATOM 660 C C . VAL A 1 136 ? -11.534 21.022 -20.766 1.00 54.66 103 VAL A C 1
ATOM 661 O O . VAL A 1 136 ? -11.579 22.198 -20.400 1.00 54.86 103 VAL A O 1
ATOM 665 N N . GLY A 1 137 ? -12.400 20.501 -21.631 1.00 63.30 104 GLY A N 1
ATOM 666 C CA . GLY A 1 137 ? -13.484 21.288 -22.192 1.00 67.79 104 GLY A CA 1
ATOM 667 C C . GLY A 1 137 ? -14.597 21.544 -21.192 1.00 72.44 104 GLY A C 1
ATOM 668 O O . GLY A 1 137 ? -15.258 20.610 -20.734 1.00 75.00 104 GLY A O 1
ATOM 669 N N . GLU B 1 57 ? -12.348 22.959 0.026 1.00 62.58 24 GLU B N 1
ATOM 670 C CA . GLU B 1 57 ? -12.389 21.504 0.102 1.00 68.15 24 GLU B CA 1
ATOM 671 C C . GLU B 1 57 ? -11.960 21.012 1.479 1.00 76.87 24 GLU B C 1
ATOM 672 O O . GLU B 1 57 ? -12.134 19.841 1.812 1.00 80.04 24 GLU B O 1
ATOM 674 N N . ASN B 1 58 ? -11.398 21.914 2.276 1.00 76.90 25 ASN B N 1
ATOM 675 C CA . ASN B 1 58 ? -10.939 21.565 3.613 1.00 76.92 25 ASN B CA 1
ATOM 676 C C . ASN B 1 58 ? -9.788 20.567 3.569 1.00 74.20 25 ASN B C 1
ATOM 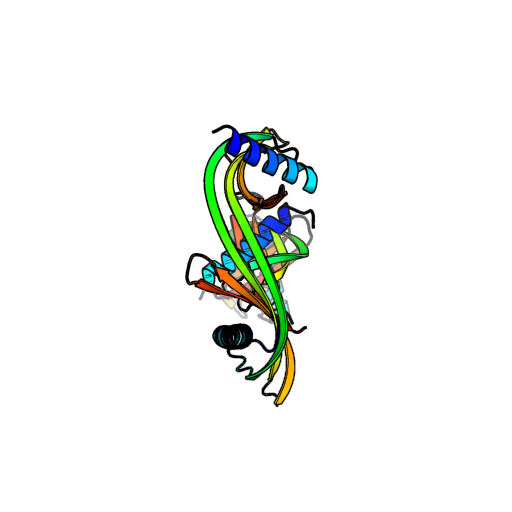677 O O . ASN B 1 58 ? -9.138 20.306 4.580 1.00 75.95 25 ASN B O 1
ATOM 679 N N . ASP B 1 59 ? -9.543 20.012 2.387 1.00 64.58 26 ASP B N 1
ATOM 680 C CA . ASP B 1 59 ? -8.470 19.041 2.200 1.00 55.41 26 ASP B CA 1
ATOM 681 C C . ASP B 1 59 ? -7.155 19.757 1.888 1.00 51.23 26 ASP B C 1
ATOM 682 O O . ASP B 1 59 ? -6.715 19.797 0.740 1.00 53.30 26 ASP B O 1
ATOM 687 N N . LEU B 1 60 ? -6.529 20.315 2.919 1.00 43.74 27 LEU B N 1
ATOM 688 C CA . LEU B 1 60 ? -5.333 21.140 2.752 1.00 45.35 27 LEU B CA 1
ATOM 689 C C . LEU B 1 60 ? -4.163 20.385 2.121 1.00 44.69 27 LEU B C 1
ATOM 690 O O . LEU B 1 60 ? -3.280 20.986 1.505 1.00 37.17 27 LEU B O 1
ATOM 695 N N . GLU B 1 61 ? -4.164 19.067 2.282 1.00 42.74 28 GLU B N 1
ATOM 696 C CA . GLU B 1 61 ? -3.087 18.234 1.769 1.00 44.94 28 GLU B CA 1
ATOM 697 C C . GLU B 1 61 ? -3.149 18.180 0.248 1.00 38.85 28 GLU B C 1
ATOM 698 O O . GLU B 1 61 ? -2.132 18.313 -0.434 1.00 32.43 28 GLU B O 1
ATOM 704 N N . ALA B 1 62 ? -4.355 17.991 -0.275 1.00 34.72 29 ALA B N 1
ATOM 705 C CA . ALA B 1 62 ? -4.557 17.871 -1.710 1.00 35.15 29 ALA B CA 1
ATOM 706 C C . ALA B 1 62 ? -4.467 19.215 -2.423 1.00 36.19 29 ALA B C 1
ATOM 707 O O . ALA B 1 62 ? -4.009 19.286 -3.560 1.00 37.78 29 ALA B O 1
ATOM 709 N N . ILE B 1 63 ? -4.932 20.263 -1.754 1.00 29.44 30 ILE B N 1
ATOM 710 C CA . ILE B 1 63 ? -4.880 21.612 -2.295 1.00 32.20 30 ILE B CA 1
ATOM 711 C C . ILE B 1 63 ? -3.433 22.050 -2.478 1.00 32.75 30 ILE B C 1
ATOM 712 O O . ILE B 1 63 ? -3.085 22.697 -3.463 1.00 31.23 30 ILE B O 1
ATOM 714 N N . GLU B 1 64 ? -2.597 21.691 -1.511 1.00 29.71 31 GLU B N 1
ATOM 715 C CA . GLU B 1 64 ? -1.186 22.042 -1.529 1.00 34.22 31 GLU B CA 1
ATOM 716 C C . GLU B 1 64 ? -0.523 21.399 -2.742 1.00 29.78 31 GLU B C 1
ATOM 717 O O . GLU B 1 64 ? 0.345 21.995 -3.376 1.00 28.97 31 GLU B O 1
ATOM 723 N N . LEU B 1 65 ? -0.948 20.182 -3.066 1.00 24.16 32 LEU B N 1
ATOM 724 C CA . LEU B 1 65 ? -0.432 19.467 -4.230 1.00 25.32 32 LEU B CA 1
ATOM 725 C C . LEU B 1 65 ? -0.969 20.041 -5.540 1.00 28.57 32 LEU B C 1
ATOM 726 O O . LEU B 1 65 ? -0.284 20.026 -6.560 1.00 30.94 32 LEU B O 1
ATOM 731 N N . ALA B 1 66 ? -2.196 20.552 -5.504 1.00 22.93 33 ALA B N 1
ATOM 732 C CA . ALA B 1 66 ? -2.798 21.183 -6.673 1.00 22.45 33 ALA B CA 1
ATOM 733 C C . AL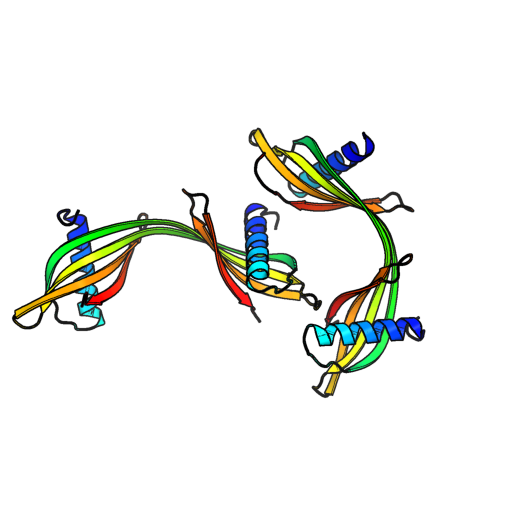A B 1 66 ? -2.091 22.494 -6.999 1.00 26.27 33 ALA B C 1
ATOM 734 O O . ALA B 1 66 ? -1.788 22.780 -8.159 1.00 25.81 33 ALA B O 1
ATOM 736 N N . ARG B 1 67 ? -1.840 23.293 -5.966 1.00 25.31 34 ARG B N 1
ATOM 737 C CA . ARG B 1 67 ? -1.132 24.555 -6.133 1.00 24.90 34 ARG B CA 1
ATOM 738 C C . ARG B 1 67 ? 0.244 24.301 -6.721 1.00 19.98 34 ARG B C 1
ATOM 739 O O . ARG B 1 67 ? 0.724 25.064 -7.559 1.00 20.75 34 ARG B O 1
ATOM 747 N N . PHE B 1 68 ? 0.878 23.226 -6.261 1.00 17.14 35 PHE B N 1
ATOM 748 C CA . PHE B 1 68 ? 2.202 22.844 -6.729 1.00 18.75 35 PHE B CA 1
ATOM 749 C C . PHE B 1 68 ? 2.169 22.491 -8.212 1.00 16.65 35 PHE B C 1
ATOM 750 O O . PHE B 1 68 ? 3.083 22.830 -8.960 1.00 20.21 35 PHE B O 1
ATOM 758 N N . ALA B 1 69 ? 1.109 21.807 -8.629 1.00 9.80 36 ALA B N 1
ATOM 759 C CA . ALA B 1 69 ? 0.953 21.426 -10.025 1.00 16.30 36 ALA B CA 1
ATOM 760 C C . ALA B 1 69 ? 0.816 22.677 -10.884 1.00 19.80 36 ALA B C 1
ATOM 761 O O . ALA B 1 69 ? 1.423 22.781 -11.951 1.00 20.67 36 ALA B O 1
ATOM 763 N N . VAL B 1 70 ? 0.018 23.629 -10.412 1.00 18.88 37 VAL B N 1
ATOM 764 C CA . VAL B 1 70 ? -0.151 24.890 -11.122 1.00 19.52 37 VAL B CA 1
ATOM 765 C C . VAL B 1 70 ? 1.171 25.647 -11.206 1.00 24.45 37 VAL B C 1
ATOM 766 O O . VAL B 1 70 ? 1.557 26.121 -12.274 1.00 23.44 37 VAL B O 1
ATOM 770 N N . ALA B 1 71 ? 1.868 25.744 -10.078 1.00 17.33 38 ALA B N 1
ATOM 771 C CA . ALA B 1 71 ? 3.153 26.440 -10.028 1.00 18.47 38 ALA B CA 1
ATOM 772 C C . ALA B 1 71 ? 4.164 25.813 -10.983 1.00 20.01 38 ALA B C 1
ATOM 773 O O . ALA B 1 71 ? 4.847 26.515 -11.727 1.00 21.27 38 ALA B O 1
ATOM 775 N N . GLU B 1 72 ? 4.260 24.487 -10.946 1.00 17.52 39 GLU B N 1
ATOM 776 C CA . GLU B 1 72 ? 5.145 23.751 -11.836 1.00 23.17 39 GLU B CA 1
ATOM 777 C C . GLU B 1 72 ? 4.787 23.982 -13.302 1.00 20.68 39 GLU B C 1
ATOM 778 O O . GLU B 1 72 ? 5.670 24.105 -14.153 1.00 21.99 39 GLU B O 1
ATOM 784 N N . HIS B 1 73 ? 3.492 24.034 -13.593 1.00 23.54 40 HIS B N 1
ATOM 785 C CA . HIS B 1 73 ? 3.035 24.269 -14.956 1.00 20.16 40 HIS B CA 1
ATOM 786 C C . HIS B 1 73 ? 3.409 25.674 -15.422 1.00 22.06 40 HIS B C 1
ATOM 787 O O . HIS B 1 73 ? 3.920 25.854 -16.526 1.00 22.18 40 HIS B O 1
ATOM 794 N N . ASN B 1 74 ? 3.146 26.668 -14.579 1.00 17.43 41 ASN B N 1
ATOM 795 C CA . ASN B 1 74 ? 3.541 28.036 -14.885 1.00 22.65 41 ASN B CA 1
ATOM 796 C C . ASN B 1 74 ? 5.046 28.145 -15.087 1.00 23.74 41 ASN B C 1
ATOM 797 O O . ASN B 1 74 ? 5.512 28.873 -15.962 1.00 17.65 41 ASN B O 1
ATOM 802 N N . SER B 1 75 ? 5.803 27.415 -14.275 1.00 23.05 42 SER B N 1
ATOM 803 C CA . SER B 1 75 ? 7.259 27.435 -14.366 1.00 28.66 42 SER B CA 1
ATOM 804 C C . SER B 1 75 ? 7.762 26.911 -15.712 1.00 26.02 42 SER B C 1
ATOM 805 O O . SER B 1 75 ? 8.764 27.389 -16.245 1.00 24.66 42 SER B O 1
ATOM 808 N N . LYS B 1 76 ? 7.053 25.929 -16.258 1.00 24.34 43 LYS B N 1
ATOM 809 C CA . LYS B 1 76 ? 7.455 25.279 -17.499 1.00 27.69 43 LYS B CA 1
ATOM 810 C C . LYS B 1 76 ? 6.941 26.013 -18.732 1.00 24.30 43 LYS B C 1
ATOM 811 O O . LYS B 1 76 ? 7.565 25.966 -19.795 1.00 28.39 43 LYS B O 1
ATOM 817 N N . THR B 1 77 ? 5.801 26.684 -18.590 1.00 21.32 44 THR B N 1
ATOM 818 C CA . THR B 1 77 ? 5.097 27.227 -19.748 1.00 21.69 44 THR B CA 1
ATOM 819 C C . THR B 1 77 ? 4.871 28.732 -19.687 1.00 20.12 44 THR B C 1
ATOM 820 O O . THR B 1 77 ? 4.474 29.336 -20.680 1.00 21.62 44 THR B O 1
ATOM 824 N N . ASN B 1 78 ? 5.111 29.334 -18.527 1.00 16.72 45 ASN B N 1
ATOM 825 C CA . ASN B 1 78 ? 4.809 30.749 -18.334 1.00 18.94 45 ASN B CA 1
ATOM 826 C C . ASN B 1 78 ? 3.342 31.040 -18.628 1.00 15.15 45 ASN B C 1
ATOM 827 O O . ASN B 1 78 ? 2.994 32.120 -19.097 1.00 23.96 45 ASN B O 1
ATOM 832 N N . ALA B 1 79 ? 2.489 30.062 -18.344 1.00 16.23 46 ALA B N 1
ATOM 833 C CA . ALA B 1 79 ? 1.057 30.172 -18.602 1.00 20.01 46 ALA B CA 1
ATOM 834 C C . ALA B 1 79 ? 0.388 31.289 -17.797 1.00 24.79 46 ALA B C 1
ATOM 835 O O . ALA B 1 79 ? -0.715 31.729 -18.129 1.00 23.78 46 ALA B O 1
ATOM 837 N N . MET B 1 80 ? 1.047 31.730 -16.731 1.00 29.65 47 MET B N 1
ATOM 838 C CA . MET B 1 80 ? 0.515 32.809 -15.903 1.00 24.82 47 MET B CA 1
ATOM 839 C C . MET B 1 80 ? -0.873 32.469 -15.368 1.00 23.92 47 MET B C 1
ATOM 840 O O . MET B 1 80 ? -1.746 33.335 -15.299 1.00 25.65 47 MET B O 1
ATOM 845 N N . LEU B 1 81 ? -1.071 31.210 -14.990 1.00 19.75 48 LEU B N 1
ATOM 846 C CA . LEU B 1 81 ? -2.342 30.771 -14.419 1.00 19.72 48 LEU B CA 1
ATOM 847 C C . LEU B 1 81 ? -2.388 31.011 -12.908 1.00 21.19 48 LEU B C 1
ATOM 848 O O . LEU B 1 81 ? -1.363 30.953 -12.228 1.00 17.22 48 LEU B O 1
ATOM 853 N N . GLU B 1 82 ? -3.580 31.283 -12.389 1.00 18.69 49 GLU B N 1
ATOM 854 C CA . GLU B 1 82 ? -3.763 31.464 -10.953 1.00 30.61 49 GLU B CA 1
ATOM 855 C C . GLU B 1 82 ? -4.671 30.374 -10.390 1.00 26.70 49 GLU B C 1
ATOM 856 O O . GLU B 1 82 ? -5.801 30.194 -10.848 1.00 23.20 49 GLU B O 1
ATOM 862 N N . PHE B 1 83 ? -4.173 29.640 -9.402 1.00 21.42 50 PHE B N 1
ATOM 863 C CA . PHE B 1 83 ? -4.981 28.620 -8.749 1.00 22.07 50 PHE B CA 1
ATOM 864 C C . PHE B 1 83 ? -6.228 29.245 -8.132 1.00 26.65 50 PHE B C 1
ATOM 865 O O . PHE B 1 83 ? -6.139 30.221 -7.389 1.00 28.02 50 PHE B O 1
ATOM 873 N N . GLU B 1 84 ? -7.396 28.699 -8.475 1.00 30.81 51 GLU B N 1
ATOM 874 C CA . GLU B 1 84 ? -8.667 29.196 -7.948 1.00 29.13 51 GLU B CA 1
ATOM 875 C C . GLU B 1 84 ? -9.321 28.218 -6.963 1.00 33.67 51 GLU B C 1
ATOM 876 O O . GLU B 1 84 ? -9.594 28.577 -5.819 1.00 28.34 51 GLU B O 1
ATOM 882 N N . ARG B 1 85 ? -9.544 26.978 -7.397 1.00 34.76 52 ARG B N 1
ATOM 883 C CA . ARG B 1 85 ? -10.038 25.930 -6.504 1.00 37.85 52 ARG B CA 1
ATOM 884 C C . ARG B 1 85 ? -9.862 24.519 -7.061 1.00 32.26 52 ARG B C 1
ATOM 885 O O . ARG B 1 85 ? -9.717 24.320 -8.270 1.00 24.33 52 ARG B O 1
ATOM 893 N N . LEU B 1 86 ? -9.882 23.546 -6.156 1.00 30.79 53 LEU B N 1
ATOM 894 C CA . LEU B 1 86 ? -9.753 22.138 -6.505 1.00 35.70 53 LEU B CA 1
ATOM 895 C C . LEU B 1 86 ? -11.139 21.511 -6.609 1.00 41.45 53 LEU B C 1
ATOM 896 O O . LEU B 1 86 ? -11.893 21.500 -5.636 1.00 44.42 53 LEU B O 1
ATOM 901 N N . VAL B 1 87 ? -11.472 20.983 -7.783 1.00 39.14 54 VAL B N 1
ATOM 902 C CA . VAL B 1 87 ? -12.832 20.512 -8.034 1.00 39.90 54 VAL B CA 1
ATOM 903 C C . VAL B 1 87 ? -12.970 18.989 -8.050 1.00 42.23 54 VAL B C 1
ATOM 904 O O . VAL B 1 87 ? -14.072 18.461 -7.894 1.00 45.67 54 VAL B O 1
ATOM 908 N N . LYS B 1 88 ? -11.859 18.286 -8.247 1.00 39.74 55 LYS B N 1
ATOM 909 C CA . LYS B 1 88 ? -11.872 16.824 -8.274 1.00 36.47 55 LYS B CA 1
ATOM 910 C C . LYS B 1 88 ? -10.547 16.258 -7.788 1.00 39.39 55 LYS B C 1
ATOM 911 O O . LYS B 1 88 ? -9.479 16.736 -8.178 1.00 39.47 55 LYS B O 1
ATOM 917 N N . VAL B 1 89 ? -10.622 15.242 -6.933 1.00 38.60 56 VAL B N 1
ATOM 918 C CA . VAL B 1 89 ? -9.429 14.582 -6.418 1.00 33.84 56 VAL B CA 1
ATOM 919 C C . VAL B 1 89 ? -9.531 13.067 -6.547 1.00 36.50 56 VAL B C 1
ATOM 920 O O . VAL B 1 89 ? -10.599 12.487 -6.350 1.00 39.85 56 VAL B O 1
ATOM 924 N N . ARG B 1 90 ? -8.410 12.438 -6.879 1.00 35.82 57 ARG B N 1
ATOM 925 C CA . ARG B 1 90 ? -8.299 10.987 -6.886 1.00 39.62 57 ARG B CA 1
ATOM 926 C C . ARG B 1 90 ? -6.869 10.592 -6.553 1.00 41.00 57 ARG B C 1
ATOM 927 O O . ARG B 1 90 ? -5.920 11.156 -7.100 1.00 43.30 57 ARG B O 1
ATOM 935 N N . HIS B 1 91 ? -6.718 9.632 -5.646 1.00 40.08 58 HIS B N 1
ATOM 936 C CA . HIS B 1 91 ? -5.398 9.177 -5.233 1.00 42.86 58 HIS B CA 1
ATOM 937 C C . HIS B 1 91 ? -5.179 7.730 -5.650 1.00 44.53 58 HIS B C 1
ATOM 938 O O . HIS B 1 91 ? -5.887 6.828 -5.202 1.00 48.33 58 HIS B O 1
ATOM 945 N N . GLN B 1 92 ? -4.196 7.514 -6.516 1.00 38.77 59 GLN B N 1
ATOM 946 C CA . GLN B 1 92 ? -3.888 6.177 -6.995 1.00 34.15 59 GLN B CA 1
ATOM 947 C C . GLN B 1 92 ? -2.623 5.651 -6.330 1.00 30.28 59 GLN B C 1
ATOM 948 O O . GLN B 1 92 ? -1.525 6.151 -6.576 1.00 28.41 59 GLN B O 1
ATOM 954 N N . VAL B 1 93 ? -2.783 4.647 -5.475 1.00 22.73 60 VAL B N 1
ATOM 955 C CA . VAL B 1 93 ? -1.640 3.985 -4.869 1.00 12.65 60 VAL B CA 1
ATOM 956 C C . VAL B 1 93 ? -0.942 3.126 -5.909 1.00 18.12 60 VAL B C 1
ATOM 957 O O . VAL B 1 93 ? -1.565 2.273 -6.542 1.00 17.23 60 VAL B O 1
ATOM 961 N N . VAL B 1 94 ? 0.349 3.358 -6.104 1.00 20.83 61 VAL B N 1
ATOM 962 C CA . VAL B 1 94 ? 1.132 2.452 -6.927 1.00 21.25 61 VAL B CA 1
ATOM 963 C C . VAL B 1 94 ? 2.310 1.918 -6.130 1.00 26.46 61 VAL B C 1
ATOM 964 O O . VAL B 1 94 ? 3.160 2.670 -5.651 1.00 30.48 61 VAL B O 1
ATOM 968 N N . ALA B 1 95 ? 2.322 0.604 -5.966 1.00 19.85 62 ALA B N 1
ATOM 969 C CA . ALA B 1 95 ? 3.348 -0.071 -5.199 1.00 15.92 62 ALA B CA 1
ATOM 970 C C . ALA B 1 95 ? 3.676 -1.358 -5.925 1.00 15.36 62 ALA B C 1
ATOM 971 O O . ALA B 1 95 ? 2.808 -2.210 -6.110 1.00 15.86 62 ALA B O 1
ATOM 973 N N . GLY B 1 96 ? 4.926 -1.489 -6.354 1.00 17.44 63 GLY B N 1
ATOM 974 C CA . GLY B 1 96 ? 5.346 -2.660 -7.099 1.00 19.98 63 GLY B CA 1
ATOM 975 C C . GLY B 1 96 ? 6.833 -2.644 -7.376 1.00 18.78 63 GLY B C 1
ATOM 976 O O . GLY B 1 96 ? 7.569 -1.842 -6.803 1.00 19.17 63 GLY B O 1
ATOM 977 N N . THR B 1 97 ? 7.275 -3.541 -8.251 1.00 22.69 64 THR B N 1
ATOM 978 C CA . THR B 1 97 ? 8.675 -3.622 -8.628 1.00 20.68 64 THR B CA 1
ATOM 979 C C . THR B 1 97 ? 8.787 -3.675 -10.145 1.00 21.24 64 THR B C 1
ATOM 980 O O . THR B 1 97 ? 8.130 -4.489 -10.794 1.00 18.38 64 THR B O 1
ATOM 984 N N . MET B 1 98 ? 9.604 -2.794 -10.713 1.00 18.97 65 MET B N 1
ATOM 985 C CA . MET B 1 98 ? 9.871 -2.841 -12.144 1.00 22.86 65 MET B CA 1
ATOM 986 C C . MET B 1 98 ? 11.125 -3.677 -12.375 1.00 20.87 65 MET B C 1
ATOM 987 O O . MET B 1 98 ? 12.229 -3.275 -12.000 1.00 22.08 65 MET B O 1
ATOM 992 N N . HIS B 1 99 ? 10.945 -4.852 -12.970 1.00 23.05 66 HIS B N 1
ATOM 993 C CA . HIS B 1 99 ? 12.051 -5.774 -13.182 1.00 20.74 66 HIS B CA 1
ATOM 994 C C . HIS B 1 99 ? 12.662 -5.582 -14.563 1.00 24.86 66 HIS B C 1
ATOM 995 O O . HIS B 1 99 ? 11.947 -5.503 -15.562 1.00 25.50 66 HIS B O 1
ATOM 1002 N N . HIS B 1 100 ? 13.987 -5.507 -14.612 1.00 18.66 67 HIS B N 1
ATOM 1003 C CA . HIS B 1 100 ? 14.703 -5.497 -15.878 1.00 24.06 67 HIS B CA 1
ATOM 1004 C C . HIS B 1 100 ? 15.489 -6.799 -16.022 1.00 22.64 67 HIS B C 1
ATOM 1005 O O . HIS B 1 100 ? 16.390 -7.082 -15.233 1.00 25.06 67 HIS B O 1
ATOM 1012 N N . PHE B 1 101 ? 15.129 -7.590 -17.026 1.00 20.02 68 PHE B N 1
ATOM 1013 C CA . PHE B 1 101 ? 15.756 -8.885 -17.254 1.00 19.91 68 PHE B CA 1
ATOM 1014 C C . PHE B 1 101 ? 16.507 -8.898 -18.578 1.00 27.22 68 PHE B C 1
ATOM 1015 O O . PHE B 1 101 ? 15.993 -8.429 -19.598 1.00 20.57 68 PHE B O 1
ATOM 1023 N N . THR B 1 102 ? 17.727 -9.426 -18.560 1.00 26.47 69 THR B N 1
ATOM 1024 C CA . THR B 1 102 ? 18.396 -9.791 -19.798 1.00 23.59 69 THR B CA 1
ATOM 1025 C C . THR B 1 102 ? 18.266 -11.302 -19.929 1.00 26.10 69 THR B C 1
ATOM 1026 O O . THR B 1 102 ? 18.696 -12.050 -19.049 1.00 27.34 69 THR B O 1
ATOM 1030 N N . VAL B 1 103 ? 17.654 -11.748 -21.019 1.00 20.94 70 VAL B N 1
ATOM 1031 C CA . VAL B 1 103 ? 17.308 -13.155 -21.175 1.00 20.73 70 VAL B CA 1
ATOM 1032 C C . VAL B 1 103 ? 17.897 -13.749 -22.447 1.00 23.19 70 VAL B C 1
ATOM 1033 O O . VAL B 1 103 ? 17.897 -13.111 -23.503 1.00 20.77 70 VAL B O 1
ATOM 1037 N N . GLN B 1 104 ? 18.412 -14.969 -22.337 1.00 22.60 71 GLN B N 1
ATOM 1038 C CA . GLN B 1 104 ? 18.841 -15.709 -23.512 1.00 22.52 71 GLN B CA 1
ATOM 1039 C C . GLN B 1 104 ? 17.753 -16.696 -23.895 1.00 22.09 71 GLN B C 1
ATOM 1040 O O . GLN B 1 104 ? 17.244 -17.434 -23.048 1.00 22.56 71 GLN B O 1
ATOM 1046 N N . VAL B 1 105 ? 17.397 -16.700 -25.174 1.00 14.15 72 VAL B N 1
ATOM 1047 C CA . VAL B 1 105 ? 16.357 -17.581 -25.677 1.00 20.98 72 VAL B CA 1
ATOM 1048 C C . VAL B 1 105 ? 16.888 -18.399 -26.842 1.00 23.65 72 VAL B C 1
ATOM 1049 O O . VAL B 1 105 ? 17.851 -18.007 -27.503 1.00 21.42 72 VAL B O 1
ATOM 1053 N N . LYS B 1 106 ? 16.261 -19.542 -27.086 1.00 25.24 73 LYS B N 1
ATOM 1054 C CA . LYS B 1 106 ? 16.552 -20.315 -28.281 1.00 24.60 73 LYS B CA 1
ATOM 1055 C C . LYS B 1 106 ? 15.501 -19.979 -29.336 1.00 26.67 73 LYS B C 1
ATOM 1056 O O . LYS B 1 106 ? 14.301 -20.133 -29.103 1.00 29.33 73 LYS B O 1
ATOM 1059 N N . GLU B 1 107 ? 15.956 -19.488 -30.482 1.00 26.37 74 GLU B N 1
ATOM 1060 C CA . GLU B 1 107 ? 15.058 -19.144 -31.577 1.00 29.78 74 GLU B CA 1
ATOM 1061 C C . GLU B 1 107 ? 14.754 -20.370 -32.423 1.00 30.64 74 GLU B C 1
ATOM 1062 O O . GLU B 1 107 ? 15.401 -21.410 -32.284 1.00 30.94 74 GLU B O 1
ATOM 1068 N N . ALA B 1 108 ? 13.762 -20.244 -33.296 1.00 35.35 75 ALA B N 1
ATOM 1069 C CA . ALA B 1 108 ? 13.440 -21.307 -34.238 1.00 45.92 75 ALA B CA 1
ATOM 1070 C C . ALA B 1 108 ? 14.157 -21.052 -35.559 1.00 52.64 75 ALA B C 1
ATOM 1071 O O . ALA B 1 108 ? 13.906 -20.046 -36.222 1.00 58.51 75 ALA B O 1
ATOM 1073 N N . GLY B 1 109 ? 15.055 -21.958 -35.934 1.00 50.47 76 GLY B N 1
ATOM 1074 C CA . GLY B 1 109 ? 15.366 -23.117 -35.118 1.00 51.49 76 GLY B CA 1
ATOM 1075 C C . GLY B 1 109 ? 16.854 -23.249 -34.849 1.00 55.68 76 GLY B C 1
ATOM 1076 O O . GLY B 1 109 ? 17.653 -23.367 -35.781 1.00 51.72 76 GLY B O 1
ATOM 1077 N N . GLY B 1 110 ? 17.227 -23.216 -33.572 1.00 53.56 77 GLY B N 1
ATOM 1078 C CA . GLY B 1 110 ? 18.610 -23.413 -33.180 1.00 49.55 77 GLY B CA 1
ATOM 1079 C C . GLY B 1 110 ? 19.290 -22.197 -32.574 1.00 43.72 77 GLY B C 1
ATOM 1080 O O . GLY B 1 110 ? 19.739 -22.241 -31.427 1.00 45.86 77 GLY B O 1
ATOM 1081 N N . GLY B 1 111 ? 19.374 -21.112 -33.339 1.00 35.29 78 GLY B N 1
ATOM 1082 C CA . GLY B 1 111 ? 20.116 -19.941 -32.905 1.00 30.79 78 GLY B CA 1
ATOM 1083 C C . GLY B 1 111 ? 19.731 -19.411 -31.534 1.00 32.77 78 GLY B C 1
ATOM 1084 O O . GLY B 1 111 ? 18.553 -19.372 -31.177 1.00 32.73 78 GLY B O 1
ATOM 1085 N N . LYS B 1 112 ? 20.733 -19.001 -30.761 1.00 29.54 79 LYS B N 1
ATOM 1086 C CA . LYS B 1 112 ? 20.494 -18.393 -29.458 1.00 35.73 79 LYS B CA 1
ATOM 1087 C C . LYS B 1 112 ? 20.621 -16.876 -29.546 1.00 34.82 79 LYS B C 1
ATOM 1088 O O . LYS B 1 112 ? 21.483 -16.358 -30.257 1.00 39.87 79 LYS B O 1
ATOM 1094 N N . LYS B 1 113 ? 19.760 -16.162 -28.829 1.00 36.68 80 LYS B N 1
ATOM 1095 C CA . LYS B 1 113 ? 19.785 -14.706 -28.875 1.00 38.05 80 LYS B CA 1
ATOM 1096 C C . LYS B 1 113 ? 19.431 -14.070 -27.533 1.00 29.81 80 LYS B C 1
ATOM 1097 O O . LYS B 1 113 ? 18.811 -14.698 -26.675 1.00 26.17 80 LYS B O 1
ATOM 1103 N N . LEU B 1 114 ? 19.834 -12.816 -27.361 1.00 29.75 81 LEU B N 1
ATOM 1104 C CA . LEU B 1 114 ? 19.610 -12.099 -26.113 1.00 30.08 81 LEU B CA 1
ATOM 1105 C C . LEU B 1 114 ? 18.522 -11.046 -26.276 1.00 27.16 81 LEU B C 1
ATOM 1106 O O . LEU B 1 114 ? 18.516 -10.292 -27.249 1.00 26.49 81 LEU B O 1
ATOM 1111 N N . TYR B 1 115 ? 17.603 -11.001 -25.318 1.00 20.72 82 TYR B N 1
ATOM 1112 C CA . TYR B 1 115 ? 16.562 -9.983 -25.301 1.00 19.00 82 TYR B CA 1
ATOM 1113 C C . TYR B 1 115 ? 16.557 -9.243 -23.970 1.00 27.01 82 TYR B C 1
ATOM 1114 O O . TYR B 1 115 ? 16.938 -9.799 -22.932 1.00 21.22 82 TYR B O 1
ATOM 1123 N N . GLU B 1 116 ? 16.123 -7.988 -24.001 1.00 24.30 83 GLU B N 1
ATOM 1124 C CA . GLU B 1 116 ? 15.903 -7.239 -22.775 1.00 19.71 83 GLU B CA 1
ATOM 1125 C C . GLU B 1 116 ? 14.408 -7.177 -22.491 1.00 24.32 83 GLU B C 1
ATOM 1126 O O . GLU B 1 116 ? 13.616 -6.740 -23.331 1.00 21.72 83 GLU B O 1
ATOM 1132 N N . ALA B 1 117 ? 14.029 -7.646 -21.308 1.00 22.08 84 ALA B N 1
ATOM 1133 C CA . ALA B 1 117 ? 12.631 -7.701 -20.916 1.00 21.95 8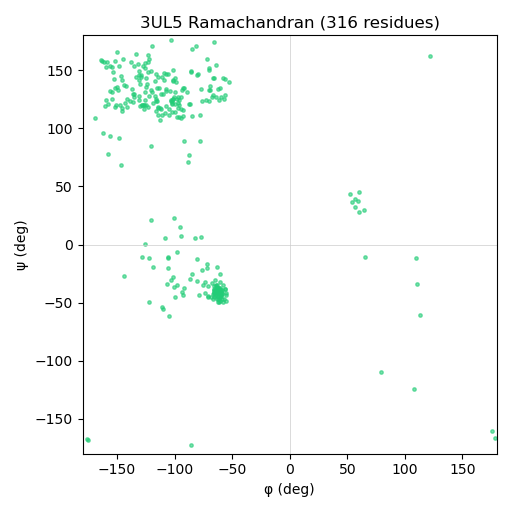4 ALA B CA 1
ATOM 1134 C C . ALA B 1 117 ? 12.386 -6.786 -19.726 1.00 17.75 84 ALA B C 1
ATOM 1135 O O . ALA B 1 117 ? 13.249 -6.615 -18.867 1.00 22.96 84 ALA B O 1
ATOM 1137 N N . LYS B 1 118 ? 11.198 -6.201 -19.683 1.00 18.80 85 LYS B N 1
ATOM 1138 C CA . LYS B 1 118 ? 10.829 -5.300 -18.611 1.00 20.52 85 LYS B CA 1
ATOM 1139 C C . LYS B 1 118 ? 9.472 -5.753 -18.099 1.00 17.52 85 LYS B C 1
ATOM 1140 O O . LYS B 1 118 ? 8.501 -5.800 -18.854 1.00 17.06 85 LYS B O 1
ATOM 1146 N N . VAL B 1 119 ? 9.417 -6.117 -16.822 1.00 17.95 86 VAL B N 1
ATOM 1147 C CA . VAL B 1 119 ? 8.198 -6.650 -16.227 1.00 19.29 86 VAL B CA 1
ATOM 1148 C C . VAL B 1 119 ? 7.752 -5.804 -15.034 1.00 22.46 86 VAL B C 1
ATOM 1149 O O . VAL B 1 119 ? 8.531 -5.542 -14.120 1.00 14.96 86 VAL B O 1
ATOM 1153 N N . TRP B 1 120 ? 6.494 -5.378 -15.058 1.00 20.96 87 TRP B N 1
ATOM 1154 C CA . TRP B 1 120 ? 5.897 -4.646 -13.949 1.00 19.80 87 TRP B CA 1
ATOM 1155 C C . TRP B 1 120 ? 5.102 -5.599 -13.057 1.00 21.22 87 TRP B C 1
ATOM 1156 O O . TRP B 1 120 ? 4.244 -6.341 -13.537 1.00 15.35 87 TRP B O 1
ATOM 1167 N N . GLU B 1 121 ? 5.391 -5.578 -11.761 1.00 15.19 88 GLU B N 1
ATOM 1168 C CA . GLU B 1 121 ? 4.734 -6.480 -10.822 1.00 17.12 88 GLU B CA 1
ATOM 1169 C C . GLU B 1 121 ? 4.323 -5.755 -9.545 1.00 18.33 88 GLU B C 1
ATOM 1170 O O . GLU B 1 121 ? 5.136 -5.067 -8.931 1.00 23.24 88 GLU B O 1
ATOM 1176 N N . LYS B 1 122 ? 3.061 -5.915 -9.151 1.00 17.63 89 LYS B N 1
ATOM 1177 C CA . LYS B 1 122 ? 2.544 -5.306 -7.925 1.00 16.95 89 LYS B CA 1
ATOM 1178 C C . LYS B 1 122 ? 2.807 -6.193 -6.700 1.00 17.15 89 LYS B C 1
ATOM 1179 O O . LYS B 1 122 ? 2.841 -7.419 -6.811 1.00 20.91 89 LYS B O 1
ATOM 1185 N N . VAL B 1 123 ? 2.985 -5.569 -5.536 1.00 18.99 90 VAL B N 1
ATOM 1186 C CA . VAL B 1 123 ? 3.350 -6.300 -4.315 1.00 25.64 90 VAL B CA 1
ATOM 1187 C C . VAL B 1 123 ? 2.160 -6.739 -3.452 1.00 24.67 90 VAL B C 1
ATOM 1188 O O . VAL B 1 123 ? 2.128 -7.869 -2.957 1.00 30.71 90 VAL B O 1
ATOM 1192 N N . TRP B 1 124 ? 1.192 -5.845 -3.267 1.00 22.86 91 TRP B N 1
ATOM 1193 C CA . TRP B 1 124 ? 0.022 -6.143 -2.444 1.00 25.39 91 TRP B CA 1
ATOM 1194 C C . TRP B 1 124 ? -1.151 -6.620 -3.282 1.00 29.80 91 TRP B C 1
ATOM 1195 O O . TRP B 1 124 ? -2.288 -6.652 -2.809 1.00 27.74 91 TRP B O 1
ATOM 1206 N N . GLU B 1 125 ? -0.876 -6.996 -4.524 1.00 33.83 92 GLU B N 1
ATOM 1207 C CA . GLU B 1 125 ? -1.934 -7.336 -5.463 1.00 27.52 92 GLU B CA 1
ATOM 1208 C C . GLU B 1 125 ? -1.405 -8.332 -6.487 1.00 23.94 92 GLU B C 1
ATOM 1209 O O . GLU B 1 125 ? -0.251 -8.253 -6.904 1.00 26.35 92 GLU B O 1
ATOM 1215 N N . ASN B 1 126 ? -2.245 -9.277 -6.884 1.00 19.13 93 ASN B N 1
ATOM 1216 C CA . ASN B 1 126 ? -1.836 -10.279 -7.857 1.00 27.62 93 ASN B CA 1
ATOM 1217 C C . ASN B 1 126 ? -1.852 -9.715 -9.278 1.00 20.99 93 ASN B C 1
ATOM 1218 O O . ASN B 1 126 ? -2.862 -9.799 -9.972 1.00 22.86 93 ASN B O 1
ATOM 1223 N N . PHE B 1 127 ? -0.734 -9.133 -9.702 1.00 18.52 94 PHE B N 1
ATOM 1224 C CA . PHE B 1 127 ? -0.665 -8.494 -11.011 1.00 18.65 94 PHE B CA 1
ATOM 1225 C C . PHE B 1 127 ? 0.773 -8.377 -11.504 1.00 21.27 94 PHE B C 1
ATOM 1226 O O . PHE B 1 127 ? 1.620 -7.768 -10.845 1.00 22.37 94 PHE B O 1
ATOM 1234 N N . LYS B 1 128 ? 1.044 -8.984 -12.656 1.00 16.52 95 LYS B N 1
ATOM 1235 C CA . LYS B 1 128 ? 2.307 -8.781 -13.362 1.00 16.89 95 LYS B CA 1
ATOM 1236 C C . LYS B 1 128 ? 2.034 -8.481 -14.840 1.00 22.97 95 LYS B C 1
ATOM 1237 O O . LYS B 1 128 ? 0.990 -8.856 -15.379 1.00 20.37 95 LYS B O 1
ATOM 1243 N N . GLN B 1 129 ? 2.969 -7.798 -15.490 1.00 24.69 96 GLN B N 1
ATOM 1244 C CA . GLN B 1 129 ? 2.739 -7.320 -16.847 1.00 21.25 96 GLN B CA 1
ATOM 1245 C C . GLN B 1 129 ? 4.044 -7.092 -17.604 1.00 17.06 96 GLN B C 1
ATOM 1246 O O . GLN B 1 129 ? 4.968 -6.464 -17.090 1.00 17.23 96 GLN B O 1
ATOM 1252 N N . LEU B 1 130 ? 4.111 -7.609 -18.828 1.00 17.58 97 LEU B N 1
ATOM 1253 C CA . LEU B 1 130 ? 5.278 -7.411 -19.681 1.00 17.06 97 LEU B CA 1
ATOM 1254 C C . LEU B 1 130 ? 5.241 -6.015 -20.304 1.00 20.06 97 LEU B C 1
ATOM 1255 O O . LEU B 1 130 ? 4.383 -5.723 -21.133 1.00 13.52 97 LEU B O 1
ATOM 1260 N N . GLN B 1 131 ? 6.165 -5.150 -19.895 1.00 23.62 98 GLN B N 1
ATOM 1261 C CA . GLN B 1 131 ? 6.195 -3.776 -20.389 1.00 24.36 98 GLN B CA 1
ATOM 1262 C C . GLN B 1 131 ? 6.823 -3.687 -21.774 1.00 27.72 98 GLN B C 1
ATOM 1263 O O . GLN B 1 131 ? 6.321 -2.983 -22.652 1.00 28.89 98 GLN B O 1
ATOM 1269 N N . SER B 1 132 ? 7.923 -4.407 -21.962 1.00 25.90 99 SER B N 1
ATOM 1270 C CA . SER B 1 132 ? 8.645 -4.382 -23.226 1.00 23.18 99 SER B CA 1
ATOM 1271 C C . SER B 1 132 ? 9.515 -5.624 -23.371 1.00 22.11 99 SER B C 1
ATOM 1272 O O . SER B 1 132 ? 9.897 -6.250 -22.382 1.00 19.53 99 SER B O 1
ATOM 1275 N N . PHE B 1 133 ? 9.834 -5.965 -24.612 1.00 12.90 100 PHE B N 1
ATOM 1276 C CA . PHE B 1 133 ? 10.629 -7.146 -24.904 1.00 17.02 100 PHE B CA 1
ATOM 1277 C C . PHE B 1 133 ? 11.310 -6.944 -26.251 1.00 26.21 100 PHE B C 1
ATOM 1278 O O . PHE B 1 133 ? 10.722 -7.225 -27.293 1.00 32.66 100 PHE B O 1
ATOM 1286 N N . GLN B 1 134 ? 12.541 -6.441 -26.224 1.00 31.22 101 GLN B N 1
ATOM 1287 C CA . GLN B 1 134 ? 13.273 -6.142 -27.449 1.00 30.06 101 GLN B CA 1
ATOM 1288 C C . GLN B 1 134 ? 14.655 -6.777 -27.466 1.00 30.80 101 GLN B C 1
ATOM 1289 O O . GLN B 1 134 ? 15.246 -7.024 -26.413 1.00 27.37 101 GLN B O 1
ATOM 1293 N N . PRO B 1 135 ? 15.178 -7.038 -28.674 1.00 31.89 102 PRO B N 1
ATOM 1294 C CA . PRO B 1 135 ? 16.528 -7.585 -28.815 1.00 32.60 102 PRO B CA 1
ATOM 1295 C C . PRO B 1 135 ? 17.534 -6.653 -28.160 1.00 33.59 102 PRO B C 1
ATOM 1296 O O . PRO B 1 135 ? 17.356 -5.434 -28.219 1.00 35.80 102 PRO B O 1
ATOM 1300 N N . VAL B 1 136 ? 18.564 -7.209 -27.533 1.00 28.89 103 VAL B N 1
ATOM 1301 C CA . VAL B 1 136 ? 19.643 -6.383 -27.014 1.00 35.35 103 VAL B CA 1
ATOM 1302 C C . VAL B 1 136 ? 20.348 -5.759 -28.211 1.00 47.18 103 VAL B C 1
ATOM 1303 O O . VAL B 1 136 ? 20.713 -4.580 -28.195 1.00 51.80 103 VAL B O 1
ATOM 1307 N N . GLY B 1 137 ? 20.516 -6.562 -29.258 1.00 50.98 104 GLY B N 1
ATOM 1308 C CA . GLY B 1 137 ? 21.097 -6.099 -30.502 1.00 59.37 104 GLY B CA 1
ATOM 1309 C C . GLY B 1 137 ? 20.150 -6.303 -31.669 1.00 66.00 104 GLY B C 1
ATOM 1310 O O . GLY B 1 137 ? 20.286 -7.263 -32.429 1.00 69.84 104 GLY B O 1
ATOM 1311 N N . ASP C 1 59 ? 6.954 45.936 15.516 1.00 48.92 26 ASP C N 1
ATOM 1312 C CA . ASP C 1 59 ? 6.257 46.402 16.709 1.00 54.24 26 ASP C CA 1
ATOM 1313 C C . ASP C 1 59 ? 5.079 45.499 17.068 1.00 44.81 26 ASP C C 1
ATOM 1314 O O . ASP C 1 59 ? 4.796 44.523 16.374 1.00 39.48 26 ASP C O 1
ATOM 1319 N N . LEU C 1 60 ? 4.392 45.841 18.152 1.00 42.85 27 LEU C N 1
ATOM 1320 C CA . LEU C 1 60 ? 3.301 45.025 18.666 1.00 42.07 27 LEU C CA 1
ATOM 1321 C C . LEU C 1 60 ? 2.165 44.895 17.653 1.00 43.22 27 LEU C C 1
ATOM 1322 O O . LEU C 1 60 ? 1.551 43.835 17.525 1.00 43.31 27 LEU C O 1
ATOM 1327 N N . GLU C 1 61 ? 1.902 45.979 16.927 1.00 42.33 28 GLU C N 1
ATOM 1328 C CA . GLU C 1 61 ? 0.787 46.027 15.986 1.00 46.43 28 GLU C CA 1
ATOM 1329 C C . GLU C 1 61 ? 0.906 44.983 14.881 1.00 34.96 28 GLU C C 1
ATOM 1330 O O . GLU C 1 61 ? -0.075 44.330 14.526 1.00 32.36 28 GLU C O 1
ATOM 1336 N N . ALA C 1 62 ? 2.108 44.831 14.339 1.00 27.91 29 ALA C N 1
ATOM 1337 C CA . ALA C 1 62 ? 2.357 43.815 13.323 1.00 27.32 29 ALA C CA 1
ATOM 1338 C C . ALA C 1 62 ? 2.204 42.414 13.912 1.00 29.27 29 ALA C C 1
ATOM 1339 O O . ALA C 1 62 ? 1.680 41.507 13.263 1.00 31.82 29 ALA C O 1
ATOM 1341 N N . ILE C 1 63 ? 2.671 42.244 15.143 1.00 28.54 30 ILE C N 1
ATOM 1342 C CA . ILE C 1 63 ? 2.548 40.969 15.839 1.00 28.86 30 ILE C CA 1
ATOM 1343 C C . ILE C 1 63 ? 1.081 40.594 16.032 1.00 27.38 30 ILE C C 1
ATOM 1344 O O . ILE C 1 63 ? 0.682 39.461 15.767 1.00 28.77 30 ILE C O 1
ATOM 1348 N N . GLU C 1 64 ? 0.277 41.551 16.484 1.00 27.22 31 GLU C N 1
ATOM 1349 C CA . GLU C 1 64 ? -1.146 41.301 16.686 1.00 25.54 31 GLU C CA 1
ATOM 1350 C C . GLU C 1 64 ? -1.859 40.930 15.390 1.00 25.96 31 GLU C C 1
ATOM 1351 O O . GLU C 1 64 ? -2.693 40.025 15.376 1.00 30.75 31 GLU C O 1
ATOM 1357 N N . LEU C 1 65 ? -1.533 41.631 14.308 1.00 14.27 32 LEU C N 1
ATOM 1358 C CA . LEU C 1 65 ? -2.080 41.301 12.996 1.00 20.16 32 LEU C CA 1
ATOM 1359 C C . LEU C 1 65 ? -1.650 39.898 12.586 1.00 20.14 32 LEU C C 1
ATOM 1360 O O . LEU C 1 65 ? -2.441 39.132 12.045 1.00 23.23 32 LEU C O 1
ATOM 1365 N N . ALA C 1 66 ? -0.389 39.569 12.849 1.00 17.34 33 ALA C N 1
ATOM 1366 C CA . ALA C 1 66 ? 0.129 38.230 12.585 1.00 21.38 33 ALA C CA 1
ATOM 1367 C C . ALA C 1 66 ? -0.632 37.170 13.382 1.00 23.01 33 ALA C C 1
ATOM 1368 O O . ALA C 1 66 ? -0.996 36.125 12.845 1.00 18.73 33 ALA C O 1
ATOM 1370 N N . ARG C 1 67 ? -0.861 37.443 14.666 1.00 20.47 34 ARG C N 1
ATOM 1371 C CA . ARG C 1 67 ? -1.641 36.548 15.516 1.00 25.60 34 ARG C CA 1
ATOM 1372 C C . ARG C 1 67 ? -3.048 36.372 14.958 1.00 27.37 34 ARG C C 1
ATOM 1373 O O . ARG C 1 67 ? -3.580 35.260 14.917 1.00 29.67 34 ARG C O 1
ATOM 1381 N N . PHE C 1 68 ? -3.646 37.483 14.536 1.00 22.09 35 PHE C N 1
ATOM 1382 C CA . PHE C 1 68 ? -4.994 37.477 13.983 1.00 23.72 35 PHE C CA 1
ATOM 1383 C C . PHE C 1 68 ? -5.084 36.567 12.760 1.00 21.91 35 PHE C C 1
ATOM 1384 O O . PHE C 1 68 ? -6.046 35.815 12.603 1.00 26.06 35 PHE C O 1
ATOM 1392 N N . ALA C 1 69 ? -4.076 36.636 11.897 1.00 20.58 36 ALA C N 1
ATOM 1393 C CA . ALA C 1 69 ? -4.028 35.778 10.718 1.00 26.70 36 ALA C CA 1
ATOM 1394 C C . ALA C 1 69 ? -4.121 34.311 11.124 1.00 24.94 36 ALA C C 1
ATOM 1395 O O . ALA C 1 69 ? -4.907 33.548 10.557 1.00 24.05 36 ALA C O 1
ATOM 1397 N N . VAL C 1 70 ? -3.313 33.926 12.108 1.00 25.39 37 VAL C N 1
ATOM 1398 C CA . VAL C 1 70 ? -3.284 32.549 12.593 1.00 26.50 37 VAL C CA 1
ATOM 1399 C C . VAL C 1 70 ? -4.630 32.116 13.171 1.00 31.20 37 VAL C C 1
ATOM 1400 O O . VAL C 1 70 ? -5.154 31.060 12.822 1.00 27.06 37 VAL C O 1
ATOM 1404 N N . ALA C 1 71 ? -5.188 32.939 14.051 1.00 31.36 38 ALA C N 1
ATOM 1405 C CA . ALA C 1 71 ? -6.484 32.641 14.652 1.00 28.84 38 ALA C CA 1
ATOM 1406 C C . ALA C 1 71 ? -7.558 32.443 13.582 1.00 26.54 38 ALA C C 1
ATOM 1407 O O . ALA C 1 71 ? -8.340 31.495 13.641 1.00 25.37 38 ALA C O 1
ATOM 1409 N N . GLU C 1 72 ? -7.594 33.353 12.612 1.00 22.90 39 GLU C N 1
ATOM 1410 C CA . GLU C 1 72 ? -8.526 33.254 11.497 1.00 18.00 39 GLU C CA 1
ATOM 1411 C C . GLU C 1 72 ? -8.303 31.966 10.716 1.00 17.46 39 GLU C C 1
ATOM 1412 O O . GLU C 1 72 ? -9.261 31.316 10.290 1.00 21.36 39 GLU C O 1
ATOM 1418 N N . HIS C 1 73 ? -7.038 31.605 10.517 1.00 17.39 40 HIS C N 1
ATOM 1419 C CA . HIS C 1 73 ? -6.706 30.359 9.840 1.00 24.56 40 HIS C CA 1
ATOM 1420 C C . HIS C 1 73 ? -7.217 29.158 10.630 1.00 28.64 40 HIS C C 1
ATOM 1421 O O . HIS C 1 73 ? -7.871 28.272 10.078 1.00 33.76 40 HIS C O 1
ATOM 1428 N N . ASN C 1 74 ? -6.912 29.134 11.925 1.00 27.72 41 ASN C N 1
ATOM 1429 C CA . ASN C 1 74 ? -7.363 28.053 12.795 1.00 30.38 41 ASN C CA 1
ATOM 1430 C C . ASN C 1 74 ? -8.882 27.939 12.781 1.00 31.88 41 ASN C C 1
ATOM 1431 O O . ASN C 1 74 ? -9.436 26.843 12.873 1.00 26.46 41 ASN C O 1
ATOM 1436 N N . SER C 1 75 ? -9.554 29.079 12.664 1.00 30.43 42 SER C N 1
ATOM 1437 C CA . SER C 1 75 ? -11.012 29.103 12.658 1.00 33.81 42 SER C CA 1
ATOM 1438 C C . SER C 1 75 ? -11.584 28.443 11.405 1.00 34.79 42 SER C C 1
ATOM 1439 O O . SER C 1 75 ? -12.649 27.825 11.446 1.00 34.47 42 SER C O 1
ATOM 1442 N N . LYS C 1 76 ? -10.863 28.574 10.296 1.00 39.32 43 LYS C N 1
ATOM 1443 C CA . LYS C 1 76 ? -11.318 28.057 9.009 1.00 38.01 43 LYS C CA 1
ATOM 1444 C C . LYS C 1 76 ? -10.976 26.581 8.812 1.00 32.66 43 LYS C C 1
ATOM 1445 O O . LYS C 1 76 ? -11.653 25.877 8.062 1.00 33.81 43 LYS C O 1
ATOM 1451 N N . THR C 1 77 ? -9.930 26.110 9.486 1.00 31.29 44 THR C N 1
ATOM 1452 C CA . THR C 1 77 ? -9.370 24.799 9.172 1.00 33.53 44 THR C CA 1
ATOM 1453 C C . THR C 1 77 ? -9.207 23.851 10.362 1.00 33.60 44 THR C C 1
ATOM 1454 O O . THR C 1 77 ? -8.932 22.668 10.170 1.00 31.05 44 THR C O 1
ATOM 1458 N N . ASN C 1 78 ? -9.375 24.361 11.579 1.00 32.23 45 ASN C N 1
ATOM 1459 C CA . ASN C 1 78 ? -9.131 23.561 12.779 1.00 36.23 45 ASN C CA 1
ATOM 1460 C C . ASN C 1 78 ? -7.695 23.054 12.827 1.00 40.86 45 ASN C C 1
ATOM 1461 O O . ASN C 1 78 ? -7.439 21.932 13.261 1.00 41.29 45 ASN C O 1
ATOM 1466 N N . ALA C 1 79 ? -6.761 23.884 12.377 1.00 41.00 46 ALA C N 1
ATOM 1467 C CA . ALA C 1 79 ? -5.360 23.485 12.289 1.00 40.86 46 ALA C CA 1
ATOM 1468 C C . ALA C 1 79 ? -4.662 23.466 13.646 1.00 40.22 46 ALA C C 1
ATOM 1469 O O . ALA C 1 79 ? -3.636 22.801 13.811 1.00 27.99 46 ALA C O 1
ATOM 1471 N N . MET C 1 80 ? -5.205 24.206 14.610 1.00 41.42 47 MET C N 1
ATOM 1472 C CA . MET C 1 80 ? -4.620 24.251 15.947 1.00 47.06 47 MET C CA 1
ATOM 1473 C C . MET C 1 80 ? -3.189 24.787 15.917 1.00 43.28 47 MET C C 1
ATOM 1474 O O . MET C 1 80 ? -2.371 24.442 16.770 1.00 42.16 47 MET C O 1
ATOM 1479 N N . LEU C 1 81 ? -2.889 25.621 14.928 1.00 37.34 48 LEU C N 1
ATOM 1480 C CA . LEU C 1 81 ? -1.571 26.234 14.824 1.00 27.07 48 LEU C CA 1
ATOM 1481 C C . LEU C 1 81 ? -1.343 27.189 15.993 1.00 24.11 48 LEU C C 1
ATOM 1482 O O . LEU C 1 81 ? -2.271 27.865 16.442 1.00 18.50 48 LEU C O 1
ATOM 1487 N N . GLU C 1 82 ? -0.113 27.240 16.494 1.00 26.78 49 GLU C N 1
ATOM 1488 C CA . GLU C 1 82 ? 0.230 28.192 17.545 1.00 27.06 49 GLU C CA 1
ATOM 1489 C C . GLU C 1 82 ? 1.315 29.153 17.079 1.00 21.77 49 GLU C C 1
ATOM 1490 O O . GLU C 1 82 ? 2.410 28.739 16.699 1.00 18.37 49 GLU C O 1
ATOM 1496 N N . PHE C 1 83 ? 1.001 30.442 17.110 1.00 28.56 50 PHE C N 1
ATOM 1497 C CA . PHE C 1 83 ? 1.951 31.470 16.719 1.00 24.71 50 PHE C CA 1
ATOM 1498 C C . PHE C 1 83 ? 3.186 31.432 17.614 1.00 26.41 50 PHE C C 1
ATOM 1499 O O . PHE C 1 83 ? 3.072 31.317 18.835 1.00 28.58 50 PHE C O 1
ATOM 1507 N N . GLU C 1 84 ? 4.366 31.522 17.005 1.00 26.09 51 GLU C N 1
ATOM 1508 C CA . GLU C 1 84 ? 5.613 31.574 17.765 1.00 24.30 51 GLU C CA 1
ATOM 1509 C C . GLU C 1 84 ? 6.416 32.837 17.457 1.00 31.87 51 GLU C C 1
ATOM 1510 O O . GLU C 1 84 ? 6.855 33.541 18.370 1.00 37.70 51 GLU C O 1
ATOM 1516 N N . ARG C 1 85 ? 6.606 33.126 16.173 1.00 20.43 52 ARG C N 1
ATOM 1517 C CA . ARG C 1 85 ? 7.437 34.259 15.778 1.00 26.87 52 ARG C CA 1
ATOM 1518 C C . ARG C 1 85 ? 7.034 34.858 14.431 1.00 31.14 52 ARG C C 1
ATOM 1519 O O . ARG C 1 85 ? 6.778 34.136 13.463 1.00 26.71 52 ARG C O 1
ATOM 1527 N N . LEU C 1 86 ? 6.972 36.186 14.389 1.00 30.04 53 LEU C N 1
ATOM 1528 C CA . LEU C 1 86 ? 6.788 36.923 13.146 1.00 29.93 53 LEU C CA 1
ATOM 1529 C C . LEU C 1 86 ? 8.155 37.103 12.503 1.00 30.74 53 LEU C C 1
ATOM 1530 O O . LEU C 1 86 ? 8.997 37.837 13.018 1.00 27.95 53 LEU C O 1
ATOM 1535 N N . VAL C 1 87 ? 8.374 36.425 11.381 1.00 32.35 54 VAL C N 1
ATOM 1536 C CA . VAL C 1 87 ? 9.698 36.358 10.764 1.00 37.15 54 VAL C CA 1
ATOM 1537 C C . VAL C 1 87 ? 9.937 37.446 9.719 1.00 42.02 54 VAL C C 1
ATOM 1538 O O . VAL C 1 87 ? 11.040 37.984 9.613 1.00 42.29 54 VAL C O 1
ATOM 1542 N N . LYS C 1 88 ? 8.905 37.768 8.948 1.00 41.14 55 LYS C N 1
ATOM 1543 C CA . LYS C 1 88 ? 9.039 38.758 7.888 1.00 33.80 55 LYS C CA 1
ATOM 1544 C C . LYS C 1 88 ? 7.778 39.610 7.782 1.00 33.44 55 LYS C C 1
ATOM 1545 O O . LYS C 1 88 ? 6.662 39.090 7.837 1.00 34.52 55 LYS C O 1
ATOM 1551 N N . VAL C 1 89 ? 7.962 40.920 7.629 1.00 33.99 56 VAL C N 1
ATOM 1552 C CA . VAL C 1 89 ? 6.839 41.849 7.554 1.00 32.98 56 VAL C CA 1
ATOM 1553 C C . VAL C 1 89 ? 6.967 42.763 6.341 1.00 33.93 56 VAL C C 1
ATOM 1554 O O . VAL C 1 89 ? 8.071 43.140 5.954 1.00 37.52 56 VAL C O 1
ATOM 1558 N N . ARG C 1 90 ? 5.834 43.118 5.748 1.00 37.78 57 ARG C N 1
ATOM 1559 C CA . ARG C 1 90 ? 5.817 44.034 4.618 1.00 36.02 57 ARG C CA 1
ATOM 1560 C C . ARG C 1 90 ? 4.421 44.617 4.460 1.00 37.52 57 ARG C C 1
ATOM 1561 O O . ARG C 1 90 ? 3.455 43.885 4.246 1.00 39.01 57 ARG C O 1
ATOM 1569 N N . HIS C 1 91 ? 4.322 45.937 4.573 1.00 32.97 58 HIS C N 1
ATOM 1570 C CA . HIS C 1 91 ? 3.047 46.628 4.442 1.00 30.86 58 HIS C CA 1
ATOM 1571 C C . HIS C 1 91 ? 2.919 47.258 3.057 1.00 37.41 58 HIS C C 1
ATOM 1572 O O . HIS C 1 91 ? 3.783 48.025 2.634 1.00 36.48 58 HIS C O 1
ATOM 1579 N N . GLN C 1 92 ? 1.837 46.933 2.358 1.00 33.31 59 GLN C N 1
ATOM 1580 C CA . GLN C 1 92 ? 1.616 47.445 1.010 1.00 30.42 59 GLN C CA 1
ATOM 1581 C C . GLN C 1 92 ? 0.403 48.369 0.961 1.00 29.98 59 GLN C C 1
ATOM 1582 O O . GLN C 1 92 ? -0.736 47.925 1.126 1.00 28.15 59 GLN C O 1
ATOM 1588 N N . VAL C 1 93 ? 0.646 49.654 0.742 1.00 24.91 60 VAL C N 1
ATOM 1589 C CA . VAL C 1 93 ? -0.460 50.582 0.625 1.00 26.95 60 VAL C CA 1
ATOM 1590 C C . VAL C 1 93 ? -1.198 50.280 -0.669 1.00 25.50 60 VAL C C 1
ATOM 1591 O O . VAL C 1 93 ? -0.589 50.138 -1.726 1.00 23.86 60 VAL C O 1
ATOM 1595 N N . VAL C 1 94 ? -2.517 50.197 -0.576 1.00 24.95 61 VAL C N 1
ATOM 1596 C CA . VAL C 1 94 ? -3.363 49.944 -1.733 1.00 26.53 61 VAL C CA 1
ATOM 1597 C C . VAL C 1 94 ? -4.458 50.997 -1.809 1.00 22.66 61 VAL C C 1
ATOM 1598 O O . VAL C 1 94 ? -5.261 51.138 -0.888 1.00 25.92 61 VAL C O 1
ATOM 1602 N N . ALA C 1 95 ? -4.475 51.744 -2.907 1.00 20.06 62 ALA C N 1
ATOM 1603 C CA . ALA C 1 95 ? -5.459 52.799 -3.107 1.00 17.53 62 ALA C CA 1
ATOM 1604 C C . ALA C 1 95 ? -5.790 52.924 -4.584 1.00 19.16 62 ALA C C 1
ATOM 1605 O O . ALA C 1 95 ? -4.916 53.201 -5.405 1.00 15.08 62 ALA C O 1
ATOM 1607 N N . GLY C 1 96 ? -7.057 52.720 -4.922 1.00 23.34 63 GLY C N 1
ATOM 1608 C CA . GLY C 1 96 ? -7.484 52.819 -6.302 1.00 24.50 63 GLY C CA 1
ATOM 1609 C C . GLY C 1 96 ? -8.955 52.520 -6.479 1.00 23.55 63 GLY C C 1
ATOM 1610 O O . GLY C 1 96 ? -9.716 52.474 -5.510 1.00 17.77 63 GLY C O 1
ATOM 1611 N N . THR C 1 97 ? -9.349 52.317 -7.731 1.00 27.41 64 THR C N 1
ATOM 1612 C CA . THR C 1 97 ? -10.732 52.033 -8.073 1.00 21.57 64 THR C CA 1
ATOM 1613 C C . THR C 1 97 ? -10.805 50.748 -8.885 1.00 22.35 64 THR C C 1
ATOM 1614 O O . THR C 1 97 ? -10.047 50.558 -9.837 1.00 28.51 64 THR C O 1
ATOM 1618 N N . MET C 1 98 ? -11.706 49.857 -8.494 1.00 23.25 65 MET C N 1
ATOM 1619 C CA . MET C 1 98 ? -11.955 48.656 -9.274 1.00 25.08 65 MET C CA 1
ATOM 1620 C C . MET C 1 98 ? -13.179 48.901 -10.146 1.00 24.72 65 MET C C 1
ATOM 1621 O O . MET C 1 98 ? -14.297 49.003 -9.643 1.00 26.78 65 MET C O 1
ATOM 1626 N N . HIS C 1 99 ? -12.960 49.014 -11.452 1.00 20.27 66 HIS C N 1
ATOM 1627 C CA . HIS C 1 99 ? -14.049 49.278 -12.379 1.00 22.90 66 HIS C CA 1
ATOM 1628 C C . HIS C 1 99 ? -14.718 47.983 -12.840 1.00 27.66 66 HIS C C 1
ATOM 1629 O O . HIS C 1 99 ? -14.070 47.104 -13.409 1.00 25.97 66 HIS C O 1
ATOM 1636 N N . HIS C 1 100 ? -16.017 47.867 -12.588 1.00 24.74 67 HIS C N 1
ATOM 1637 C CA . HIS C 1 100 ? -16.779 46.720 -13.059 1.00 19.12 67 HIS C CA 1
ATOM 1638 C C . HIS C 1 100 ? -17.583 47.117 -14.288 1.00 20.65 67 HIS C C 1
ATOM 1639 O O . HIS C 1 100 ? -18.488 47.949 -14.206 1.00 19.26 67 HIS C O 1
ATOM 1646 N N . PHE C 1 101 ? -17.238 46.526 -15.428 1.00 17.13 68 PHE C N 1
ATOM 1647 C CA . PHE C 1 101 ? -17.921 46.818 -16.680 1.00 22.25 68 PHE C CA 1
ATOM 1648 C C . PHE C 1 101 ? -18.688 45.601 -17.167 1.00 29.97 68 PHE C C 1
ATOM 1649 O O . PHE C 1 101 ? -18.167 44.485 -17.150 1.00 32.39 68 PHE C O 1
ATOM 1657 N N . THR C 1 102 ? -19.928 45.812 -17.594 1.00 27.04 69 THR C N 1
ATOM 1658 C CA . THR C 1 102 ? -20.595 44.831 -18.437 1.00 25.70 69 THR C CA 1
ATOM 1659 C C . THR C 1 102 ? -20.533 45.390 -19.853 1.00 25.15 69 THR C C 1
ATOM 1660 O O . THR C 1 102 ? -20.919 46.535 -20.094 1.00 30.24 69 THR C O 1
ATOM 1664 N N . VAL C 1 103 ? -19.974 44.616 -20.772 1.00 24.02 70 VAL C N 1
ATOM 1665 C CA . VAL C 1 103 ? -19.738 45.115 -22.118 1.00 30.62 70 VAL C CA 1
ATOM 1666 C C . VAL C 1 103 ? -20.266 44.219 -23.224 1.00 31.39 70 VAL C C 1
ATOM 1667 O O . VAL C 1 103 ? -20.236 42.994 -23.123 1.00 30.15 70 VAL C O 1
ATOM 1671 N N . GLN C 1 104 ? -20.743 44.849 -24.289 1.00 32.83 71 GLN C N 1
ATOM 1672 C CA . GLN C 1 104 ? -21.213 44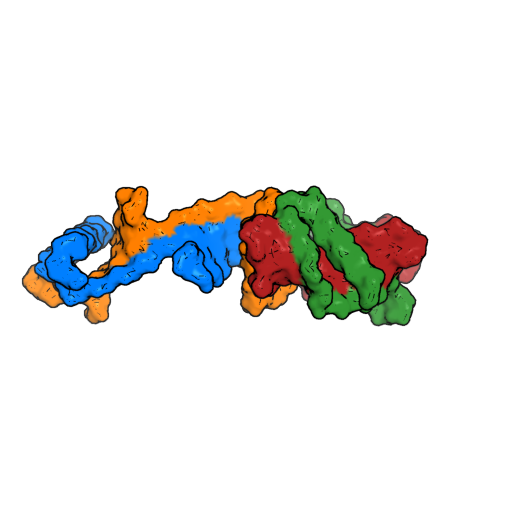.115 -25.455 1.00 33.43 71 GLN C CA 1
ATOM 1673 C C . GLN C 1 104 ? -20.190 44.194 -26.576 1.00 35.94 71 GLN C C 1
ATOM 1674 O O . GLN C 1 104 ? -19.691 45.275 -26.895 1.00 33.34 71 GLN C O 1
ATOM 1680 N N . VAL C 1 105 ? -19.884 43.047 -27.175 1.00 34.61 72 VAL C N 1
ATOM 1681 C CA . VAL C 1 105 ? -18.905 42.986 -28.253 1.00 41.55 72 VAL C CA 1
ATOM 1682 C C . VAL C 1 105 ? -19.415 42.169 -29.431 1.00 45.72 72 VAL C C 1
ATOM 1683 O O . VAL C 1 105 ? -20.383 41.416 -29.312 1.00 46.35 72 VAL C O 1
ATOM 1687 N N . LYS C 1 106 ? -18.758 42.333 -30.573 1.00 49.14 73 LYS C N 1
ATOM 1688 C CA . LYS C 1 106 ? -19.004 41.477 -31.721 1.00 54.63 73 LYS C CA 1
ATOM 1689 C C . LYS C 1 106 ? -17.972 40.360 -31.765 1.00 54.54 73 LYS C C 1
ATOM 1690 O O . LYS C 1 106 ? -16.796 40.613 -32.027 1.00 55.63 73 LYS C O 1
ATOM 1696 N N . GLU C 1 107 ? -18.404 39.130 -31.500 1.00 55.32 74 GLU C N 1
ATOM 1697 C CA . GLU C 1 107 ? -17.595 37.972 -31.852 1.00 59.65 74 GLU C CA 1
ATOM 1698 C C . GLU C 1 107 ? -17.536 37.957 -33.377 1.00 67.08 74 GLU C C 1
ATOM 1699 O O . GLU C 1 107 ? -18.196 38.770 -34.025 1.00 70.97 74 GLU C O 1
ATOM 1705 N N . ALA C 1 108 ? -16.752 37.055 -33.957 1.00 69.28 75 ALA C N 1
ATOM 1706 C CA . ALA C 1 108 ? -16.562 37.063 -35.407 1.00 73.55 75 ALA C CA 1
ATOM 1707 C C . ALA C 1 108 ? -16.370 35.674 -36.004 1.00 76.87 75 ALA C C 1
ATOM 1708 O O . ALA C 1 108 ? -15.278 35.345 -36.467 1.00 81.64 75 ALA C O 1
ATOM 1710 N N . GLY C 1 109 ? -17.419 34.856 -35.985 1.00 74.20 76 GLY C N 1
ATOM 1711 C CA . GLY C 1 109 ? -18.663 35.194 -35.319 1.00 70.31 76 GLY C CA 1
ATOM 1712 C C . GLY C 1 109 ? -19.590 36.135 -36.065 1.00 69.11 76 GLY C C 1
ATOM 1713 O O . GLY C 1 109 ? -20.184 35.771 -37.082 1.00 64.54 76 GLY C O 1
ATOM 1714 N N . GLY C 1 110 ? -19.707 37.354 -35.549 1.00 68.90 77 GLY C N 1
ATOM 1715 C CA . GLY C 1 110 ? -20.703 38.300 -36.013 1.00 64.64 77 GLY C CA 1
ATOM 1716 C C . GLY C 1 110 ? -21.750 38.493 -34.933 1.00 62.53 77 GLY C C 1
ATOM 1717 O O . GLY C 1 110 ? -22.297 39.584 -34.766 1.00 61.54 77 GLY C O 1
ATOM 1718 N N . GLY C 1 111 ? -22.022 37.425 -34.189 1.00 58.18 78 GLY C N 1
ATOM 1719 C CA . GLY C 1 111 ? -22.998 37.469 -33.117 1.00 58.61 78 GLY C CA 1
ATOM 1720 C C . GLY C 1 111 ? -22.543 38.314 -31.942 1.00 55.74 78 GLY C C 1
ATOM 1721 O O . GLY C 1 111 ? -21.387 38.235 -31.519 1.00 57.15 78 GLY C O 1
ATOM 1722 N N . LYS C 1 112 ? -23.454 39.125 -31.413 1.00 45.87 79 LYS C N 1
ATOM 1723 C CA . LYS C 1 112 ? -23.144 39.987 -30.279 1.00 40.68 79 LYS C CA 1
ATOM 1724 C C . LYS C 1 112 ? -23.201 39.214 -28.967 1.00 43.02 79 LYS C C 1
ATOM 1725 O O . LYS C 1 112 ? -24.010 38.299 -28.807 1.00 42.42 79 LYS C O 1
ATOM 1731 N N . LYS C 1 113 ? -22.340 39.592 -28.028 1.00 44.84 80 LYS C N 1
ATOM 1732 C CA . LYS C 1 113 ? -22.231 38.877 -26.764 1.00 41.57 80 LYS C CA 1
ATOM 1733 C C . LYS C 1 113 ? -21.846 39.830 -25.633 1.00 33.65 80 LYS C C 1
ATOM 1734 O O . LYS C 1 113 ? -21.223 40.867 -25.868 1.00 28.85 80 LYS C O 1
ATOM 1740 N N . LEU C 1 114 ? -22.222 39.473 -24.408 1.00 29.33 81 LEU C N 1
ATOM 1741 C CA . LEU C 1 114 ? -21.946 40.309 -23.243 1.00 34.09 81 LEU C CA 1
ATOM 1742 C C . LEU C 1 114 ? -20.852 39.712 -22.361 1.00 34.33 81 LEU C C 1
ATOM 1743 O O . LEU C 1 114 ? -20.889 38.526 -22.029 1.00 37.56 81 LEU C O 1
ATOM 1748 N N . TYR C 1 115 ? -19.883 40.537 -21.977 1.00 31.92 82 TYR C N 1
ATOM 1749 C CA . TYR C 1 115 ? -18.832 40.096 -21.068 1.00 29.86 82 TYR C CA 1
ATOM 1750 C C . TYR C 1 115 ? -18.763 40.966 -19.814 1.00 30.35 82 TYR C C 1
ATOM 1751 O O . TYR C 1 115 ? -19.065 42.161 -19.856 1.00 24.51 82 TYR C O 1
ATOM 1760 N N . GLU C 1 116 ? -18.374 40.353 -18.699 1.00 32.62 83 GLU C N 1
ATOM 1761 C CA . GLU C 1 116 ? -18.083 41.086 -17.471 1.00 33.21 83 GLU C CA 1
ATOM 1762 C C . GLU C 1 116 ? -16.578 41.292 -17.364 1.00 30.44 83 GLU C C 1
ATOM 1763 O O . GLU C 1 116 ? -15.804 40.335 -17.429 1.00 31.38 83 GLU C O 1
ATOM 1769 N N . ALA C 1 117 ? -16.167 42.545 -17.214 1.00 21.80 84 ALA C N 1
ATOM 1770 C CA . ALA C 1 117 ? -14.755 42.879 -17.118 1.00 25.29 84 ALA C CA 1
ATOM 1771 C C . ALA C 1 117 ? -14.473 43.666 -15.849 1.00 25.55 84 ALA C C 1
ATOM 1772 O O . ALA C 1 117 ? -15.278 44.492 -15.418 1.00 20.36 84 ALA C O 1
ATOM 1774 N N . LYS C 1 118 ? -13.321 43.398 -15.252 1.00 22.80 85 LYS C N 1
ATOM 1775 C CA . LYS C 1 118 ? -12.870 44.151 -14.097 1.00 24.87 85 LYS C CA 1
ATOM 1776 C C . LYS C 1 118 ? -11.550 44.825 -14.444 1.00 23.00 85 LYS C C 1
ATOM 1777 O O . LYS C 1 118 ? -10.642 44.194 -14.988 1.00 22.63 85 LYS C O 1
ATOM 1783 N N . VAL C 1 119 ? -11.460 46.117 -14.158 1.00 20.61 86 VAL C N 1
ATOM 1784 C CA . VAL C 1 119 ? -10.241 46.864 -14.414 1.00 21.75 86 VAL C CA 1
ATOM 1785 C C . VAL C 1 119 ? -9.783 47.554 -13.133 1.00 22.03 86 VAL C C 1
ATOM 1786 O O . VAL C 1 119 ? -10.541 48.295 -12.511 1.00 21.57 86 VAL C O 1
ATOM 1790 N N . TRP C 1 120 ? -8.546 47.285 -12.734 1.00 27.74 87 TRP C N 1
ATOM 1791 C CA . TRP C 1 120 ? -7.962 47.914 -11.559 1.00 28.97 87 TRP C CA 1
ATOM 1792 C C . TRP C 1 120 ? -7.200 49.165 -11.974 1.00 29.72 87 TRP C C 1
ATOM 1793 O O . TRP C 1 120 ? -6.449 49.150 -12.946 1.00 27.00 87 TRP C O 1
ATOM 1804 N N . GLU C 1 121 ? -7.402 50.251 -11.238 1.00 22.33 88 GLU C N 1
ATOM 1805 C CA . GLU C 1 121 ? -6.752 51.512 -11.558 1.00 25.99 88 GLU C CA 1
ATOM 1806 C C . GLU C 1 121 ? -6.266 52.190 -10.284 1.00 21.58 88 GLU C C 1
ATOM 1807 O O . GLU C 1 121 ? -7.050 52.436 -9.372 1.00 27.56 88 GLU C O 1
ATOM 1813 N N . LYS C 1 122 ? -4.969 52.477 -10.221 1.00 23.39 89 LYS C N 1
ATOM 1814 C CA . LYS C 1 122 ? -4.407 53.199 -9.086 1.00 21.33 89 LYS C CA 1
ATOM 1815 C C . LYS C 1 122 ? -4.871 54.651 -9.118 1.00 25.19 89 LYS C C 1
ATOM 1816 O O . LYS C 1 122 ? -5.109 55.216 -10.190 1.00 21.64 89 LYS C O 1
ATOM 1822 N N . VAL C 1 123 ? -4.994 55.252 -7.940 1.00 24.08 90 VAL C N 1
ATOM 1823 C CA . VAL C 1 123 ? -5.559 56.592 -7.826 1.00 33.66 90 VAL C CA 1
ATOM 1824 C C . VAL C 1 123 ? -4.486 57.679 -7.669 1.00 39.30 90 VAL C C 1
ATOM 1825 O O . VAL C 1 123 ? -4.623 58.783 -8.205 1.00 40.56 90 VAL C O 1
ATOM 1829 N N . TRP C 1 124 ? -3.419 57.359 -6.943 1.00 32.90 91 TRP C N 1
ATOM 1830 C CA . TRP C 1 124 ? -2.306 58.286 -6.768 1.00 29.21 91 TRP C CA 1
ATOM 1831 C C . TRP C 1 124 ? -1.153 57.988 -7.723 1.00 33.98 91 TRP C C 1
ATOM 1832 O O . TRP C 1 124 ? -0.176 58.735 -7.777 1.00 28.93 91 TRP C O 1
ATOM 1843 N N . GLU C 1 125 ? -1.267 56.887 -8.459 1.00 34.43 92 GLU C N 1
ATOM 1844 C CA . GLU C 1 125 ? -0.304 56.539 -9.497 1.00 27.77 92 GLU C CA 1
ATOM 1845 C C . GLU C 1 125 ? -1.044 56.391 -10.821 1.00 31.37 92 GLU C C 1
ATOM 1846 O O . GLU C 1 125 ? -2.256 56.176 -10.835 1.00 32.58 92 GLU C O 1
ATOM 1852 N N . ASN C 1 126 ? -0.325 56.496 -11.933 1.00 27.98 93 ASN C N 1
ATOM 1853 C CA . ASN C 1 126 ? -0.935 56.211 -13.228 1.00 38.26 93 ASN C CA 1
ATOM 1854 C C . ASN C 1 126 ? -0.752 54.748 -13.622 1.00 39.97 93 ASN C C 1
ATOM 1855 O O . ASN C 1 126 ? 0.223 54.391 -14.280 1.00 43.48 93 ASN C O 1
ATOM 1860 N N . PHE C 1 127 ? -1.696 53.906 -13.217 1.00 34.79 94 PHE C N 1
ATOM 1861 C CA . PHE C 1 127 ? -1.608 52.476 -13.481 1.00 29.92 94 PHE C CA 1
ATOM 1862 C C . PHE C 1 127 ? -2.988 51.838 -13.589 1.00 30.02 94 PHE C C 1
ATOM 1863 O O . PHE C 1 127 ? -3.780 51.890 -12.649 1.00 29.58 94 PHE C O 1
ATOM 1871 N N . LYS C 1 128 ? -3.274 51.248 -14.745 1.00 27.33 95 LYS C N 1
ATOM 1872 C CA . LYS C 1 128 ? -4.494 50.471 -14.924 1.00 25.65 95 LYS C CA 1
ATOM 1873 C C . LYS C 1 128 ? -4.148 49.054 -15.370 1.00 25.94 95 LYS C C 1
ATOM 1874 O O . LYS C 1 128 ? -3.076 48.810 -15.929 1.00 27.44 95 LYS C O 1
ATOM 1880 N N . GLN C 1 129 ? -5.058 48.121 -15.117 1.00 26.22 96 GLN C N 1
ATOM 1881 C CA . GLN C 1 129 ? -4.774 46.714 -15.350 1.00 26.62 96 GLN C CA 1
ATOM 1882 C C . GLN C 1 129 ? -6.058 45.907 -15.465 1.00 29.24 96 GLN C C 1
ATOM 1883 O O . GLN C 1 129 ? -6.896 45.933 -14.564 1.00 30.68 96 GLN C O 1
ATOM 1889 N N . LEU C 1 130 ? -6.217 45.198 -16.577 1.00 27.56 97 LEU C N 1
ATOM 1890 C CA . LEU C 1 130 ? -7.318 44.253 -16.708 1.00 30.41 97 LEU C CA 1
ATOM 1891 C C . LEU C 1 130 ? -7.170 43.184 -15.631 1.00 27.90 97 LEU C C 1
ATOM 1892 O O . LEU C 1 130 ? -6.130 42.541 -15.522 1.00 26.23 97 LEU C O 1
ATOM 1897 N N . GLN C 1 131 ? -8.208 43.008 -14.825 1.00 27.98 98 GLN C N 1
ATOM 1898 C CA . GLN C 1 131 ? -8.159 42.060 -13.724 1.00 37.04 98 GLN C CA 1
ATOM 1899 C C . GLN C 1 131 ? -8.865 40.772 -14.125 1.00 39.21 98 GLN C C 1
ATOM 1900 O O . GLN C 1 131 ? -8.361 39.678 -13.884 1.00 33.05 98 GLN C O 1
ATOM 1906 N N . SER C 1 132 ? -10.035 40.909 -14.742 1.00 37.51 99 SER C N 1
ATOM 1907 C CA . SER C 1 132 ? -10.793 39.751 -15.204 1.00 37.10 99 SER C CA 1
ATOM 1908 C C . SER C 1 132 ? -11.636 40.087 -16.435 1.00 33.66 99 SER C C 1
ATOM 1909 O O . SER C 1 132 ? -11.832 41.256 -16.765 1.00 32.90 99 SER C O 1
ATOM 1912 N N . PHE C 1 133 ? -12.128 39.053 -17.108 1.00 29.31 100 PHE C N 1
ATOM 1913 C CA . PHE C 1 133 ? -12.882 39.217 -18.339 1.00 28.52 100 PHE C CA 1
ATOM 1914 C C . PHE C 1 133 ? -13.501 37.862 -18.659 1.00 30.44 100 PHE C C 1
ATOM 1915 O O . PHE C 1 133 ? -12.791 36.921 -19.008 1.00 33.57 100 PHE C O 1
ATOM 1923 N N . GLN C 1 134 ? -14.817 37.763 -18.503 1.00 37.96 101 GLN C N 1
ATOM 1924 C CA . GLN C 1 134 ? -15.538 36.528 -18.789 1.00 36.89 101 GLN C CA 1
ATOM 1925 C C . GLN C 1 134 ? -16.979 36.790 -19.218 1.00 39.47 101 GLN C C 1
ATOM 1926 O O . GLN C 1 134 ? -17.544 37.839 -18.921 1.00 42.25 101 GLN C O 1
ATOM 1932 N N . PRO C 1 135 ? -17.565 35.824 -19.917 1.00 43.79 102 PRO C N 1
ATOM 1933 C CA . PRO C 1 135 ? -18.959 35.918 -20.362 1.00 42.62 102 PRO C CA 1
ATOM 1934 C C . PRO C 1 135 ? -19.908 36.148 -19.193 1.00 40.30 102 PRO C C 1
ATOM 1935 O O . PRO C 1 135 ? -19.705 35.584 -18.118 1.00 39.29 102 PRO C O 1
ATOM 1939 N N . VAL C 1 136 ? -20.934 36.967 -19.412 1.00 43.93 103 VAL C N 1
ATOM 1940 C CA . VAL C 1 136 ? -21.914 37.286 -18.377 1.00 49.13 103 VAL C CA 1
ATOM 1941 C C . VAL C 1 136 ? -22.613 36.040 -17.836 1.00 52.12 103 VAL C C 1
ATOM 1942 O O . VAL C 1 136 ? -22.631 34.991 -18.482 1.00 51.92 103 VAL C O 1
ATOM 1946 N N . HIS D 1 56 ? -21.520 56.319 -14.492 1.00 62.49 23 HIS D N 1
ATOM 1947 C CA . HIS D 1 56 ? -22.427 56.312 -15.636 1.00 63.25 23 HIS D CA 1
ATOM 1948 C C . HIS D 1 56 ? -21.785 55.630 -16.840 1.00 62.03 23 HIS D C 1
ATOM 1949 O O . HIS D 1 56 ? -20.621 55.879 -17.156 1.00 58.14 23 HIS D O 1
ATOM 1950 N N . GLU D 1 57 ? -22.551 54.777 -17.513 1.00 65.68 24 GLU D N 1
ATOM 1951 C CA . GLU D 1 57 ? -22.031 54.002 -18.638 1.00 66.45 24 GLU D CA 1
ATOM 1952 C C . GLU D 1 57 ? -22.020 54.805 -19.939 1.00 62.52 24 GLU D C 1
ATOM 1953 O O . GLU D 1 57 ? -21.698 54.276 -21.005 1.00 58.86 24 GLU D O 1
ATOM 1959 N N . ASN D 1 58 ? -22.367 56.084 -19.845 1.00 64.63 25 ASN D N 1
ATOM 1960 C CA . ASN D 1 58 ? -22.307 56.976 -20.995 1.00 65.37 25 ASN D CA 1
ATOM 1961 C C . ASN D 1 58 ? -21.126 57.930 -20.872 1.00 66.01 25 ASN D C 1
ATOM 1962 O O . ASN D 1 58 ? -20.770 58.629 -21.823 1.00 65.64 25 ASN D O 1
ATOM 1965 N N . ASP D 1 59 ? -20.522 57.945 -19.688 1.00 62.68 26 ASP D N 1
ATOM 1966 C CA . ASP D 1 59 ? -19.345 58.764 -19.420 1.00 58.66 26 ASP D CA 1
ATOM 1967 C C . ASP D 1 59 ? -18.167 58.357 -20.309 1.00 54.58 26 ASP D C 1
ATOM 1968 O O . ASP D 1 59 ? -17.870 57.172 -20.461 1.00 54.55 26 ASP D O 1
ATOM 1973 N N . LEU D 1 60 ? -17.500 59.350 -20.892 1.00 52.06 27 LEU D N 1
ATOM 1974 C CA . LEU D 1 60 ? -16.446 59.105 -21.875 1.00 52.67 27 LEU D CA 1
ATOM 1975 C C . LEU D 1 60 ? -15.243 58.367 -21.286 1.00 47.29 27 LEU D C 1
ATOM 1976 O O . LEU D 1 60 ? -14.623 57.537 -21.953 1.00 41.08 27 LEU D O 1
ATOM 1981 N N . GLU D 1 61 ? -14.920 58.675 -20.034 1.00 45.69 28 GLU D N 1
ATOM 1982 C CA . GLU D 1 61 ? -13.771 58.081 -19.362 1.00 43.86 28 GLU D CA 1
ATOM 1983 C C . GLU D 1 61 ? -13.992 56.588 -19.134 1.00 37.38 28 GLU D C 1
ATOM 1984 O O . GLU D 1 61 ? -13.089 55.778 -19.343 1.00 31.24 28 GLU D O 1
ATOM 1990 N N . ALA D 1 62 ? -15.201 56.232 -18.711 1.00 35.05 29 ALA D N 1
ATOM 1991 C CA . ALA D 1 62 ? -15.553 54.835 -18.484 1.00 30.73 29 ALA D CA 1
ATOM 1992 C C . ALA D 1 62 ? -15.527 54.045 -19.792 1.00 31.54 29 ALA D C 1
ATOM 1993 O O . ALA D 1 62 ? -15.080 52.898 -19.829 1.00 28.85 29 ALA D O 1
ATOM 1995 N N . ILE D 1 63 ? -16.006 54.666 -20.865 1.00 33.12 30 ILE D N 1
ATOM 1996 C CA . ILE D 1 63 ? -16.001 54.034 -22.180 1.00 31.96 30 ILE D CA 1
ATOM 1997 C C . ILE D 1 63 ? -14.576 53.752 -22.656 1.00 34.01 30 ILE D C 1
ATOM 1998 O O . ILE D 1 63 ? -14.308 52.713 -23.257 1.00 37.28 30 ILE D O 1
ATOM 2003 N N . GLU D 1 64 ? -13.662 54.676 -22.373 1.00 35.76 31 GLU D N 1
ATOM 2004 C CA . GLU D 1 64 ? -12.257 54.490 -22.720 1.00 36.54 31 GLU D CA 1
ATOM 2005 C C . GLU D 1 64 ? -11.663 53.294 -21.977 1.00 34.75 31 GLU D C 1
ATOM 2006 O O . GLU D 1 64 ? -10.992 52.452 -22.574 1.00 37.02 31 GLU D O 1
ATOM 2008 N N . LEU D 1 65 ? -11.918 53.226 -20.673 1.00 31.83 32 LEU D N 1
ATOM 2009 C CA . LEU D 1 65 ? -11.456 52.110 -19.852 1.00 29.94 32 LEU D CA 1
ATOM 2010 C C . LEU D 1 65 ? -12.052 50.775 -20.299 1.00 24.76 32 LEU D C 1
ATOM 2011 O O . LEU D 1 65 ? -11.384 49.744 -20.262 1.00 24.54 32 LEU D O 1
ATOM 2016 N N . ALA D 1 66 ? -13.314 50.801 -20.717 1.00 17.11 33 ALA D N 1
ATOM 2017 C CA . ALA D 1 66 ? -13.986 49.604 -21.210 1.00 21.55 33 ALA D CA 1
ATOM 2018 C C . ALA D 1 66 ? -13.339 49.090 -22.493 1.00 30.74 33 ALA D C 1
ATOM 2019 O O . ALA D 1 66 ? -13.125 47.888 -22.654 1.00 33.16 33 ALA D O 1
ATOM 2021 N N . ARG D 1 67 ? -13.045 50.009 -23.409 1.00 32.57 34 ARG D N 1
ATOM 2022 C CA . ARG D 1 67 ? -12.354 49.671 -24.648 1.00 34.53 34 ARG D CA 1
ATOM 2023 C C . ARG D 1 67 ? -10.998 49.062 -24.330 1.00 31.80 34 ARG D C 1
ATOM 2024 O O . ARG D 1 67 ? -10.593 48.064 -24.930 1.00 24.65 34 ARG D O 1
ATOM 2032 N N . PHE D 1 68 ? -10.303 49.679 -23.381 1.00 31.12 35 PHE D N 1
ATOM 2033 C CA . PHE D 1 68 ? -9.019 49.178 -22.909 1.00 30.85 35 PHE D CA 1
ATOM 2034 C C . PHE D 1 68 ? -9.153 47.734 -22.440 1.00 34.29 35 PHE D C 1
ATOM 2035 O O . PHE D 1 68 ? -8.312 46.892 -22.746 1.00 31.76 35 PHE D O 1
ATOM 2043 N N . ALA D 1 69 ? -10.222 47.455 -21.702 1.00 34.14 36 ALA D N 1
ATOM 2044 C CA . ALA D 1 69 ? -10.459 46.118 -21.171 1.00 30.54 36 ALA D CA 1
ATOM 2045 C C . ALA D 1 69 ? -10.583 45.083 -22.288 1.00 26.10 36 ALA D C 1
ATOM 2046 O O . ALA D 1 69 ? -10.068 43.970 -22.175 1.00 27.02 36 ALA D O 1
ATOM 2048 N N . VAL D 1 70 ? -11.269 45.454 -23.364 1.00 27.96 37 VAL D N 1
ATOM 2049 C CA . VAL D 1 70 ? -11.458 44.552 -24.497 1.00 34.43 37 VAL D CA 1
ATOM 2050 C C . VAL D 1 70 ? -10.157 44.360 -25.266 1.00 36.46 37 VAL D C 1
ATOM 2051 O O . VAL D 1 70 ? -9.798 43.241 -25.628 1.00 37.52 37 VAL D O 1
ATOM 2055 N N . ALA D 1 71 ? -9.451 45.458 -25.509 1.00 31.43 38 ALA D N 1
ATOM 2056 C CA . ALA D 1 71 ? -8.173 45.401 -26.207 1.00 31.87 38 ALA D CA 1
ATOM 2057 C C . ALA D 1 71 ? -7.194 44.501 -25.461 1.00 32.01 38 ALA D C 1
ATOM 2058 O O . ALA D 1 71 ? -6.564 43.624 -26.052 1.00 30.50 38 ALA D O 1
ATOM 2060 N N . GLU D 1 72 ? -7.072 44.728 -24.157 1.00 33.45 39 GLU D N 1
ATOM 2061 C CA . GLU D 1 72 ? -6.217 43.909 -23.309 1.00 31.52 39 GLU D CA 1
ATOM 2062 C C . GLU D 1 72 ? -6.582 42.434 -23.415 1.00 31.22 39 GLU D C 1
ATOM 2063 O O . GLU D 1 72 ? -5.702 41.574 -23.463 1.00 32.52 39 GLU D O 1
ATOM 2069 N N . HIS D 1 73 ? -7.880 42.142 -23.444 1.00 33.65 40 HIS D N 1
ATOM 2070 C CA . HIS D 1 73 ? -8.343 40.763 -23.549 1.00 32.31 40 HIS D CA 1
ATOM 2071 C C . HIS D 1 73 ? -7.885 40.130 -24.855 1.00 33.73 40 HIS D C 1
ATOM 2072 O O . HIS D 1 73 ? -7.431 38.985 -24.877 1.00 36.20 40 HIS D O 1
ATOM 2079 N N . ASN D 1 74 ? -8.014 40.879 -25.945 1.00 32.65 41 ASN D N 1
ATOM 2080 C CA . ASN D 1 74 ? -7.547 40.411 -27.242 1.00 34.66 41 ASN D CA 1
ATOM 2081 C C . ASN D 1 74 ? -6.040 40.139 -27.253 1.00 37.11 41 ASN D C 1
ATOM 2082 O O . ASN D 1 74 ? -5.571 39.252 -27.958 1.00 32.00 41 ASN D O 1
ATOM 2087 N N . SER D 1 75 ? -5.283 40.903 -26.472 1.00 42.16 42 SER D N 1
ATOM 2088 C CA . SER D 1 75 ? -3.838 40.707 -26.412 1.00 43.80 42 SER D CA 1
ATOM 2089 C C . SER D 1 75 ? -3.470 39.352 -25.817 1.00 42.67 42 SER D C 1
ATOM 2090 O O . SER D 1 75 ? -2.451 38.759 -26.175 1.00 46.00 42 SER D O 1
ATOM 2093 N N . LYS D 1 76 ? -4.319 38.858 -24.923 1.00 37.64 43 LYS D N 1
ATOM 2094 C CA . LYS D 1 76 ? -3.998 37.684 -24.119 1.00 43.50 43 LYS D CA 1
ATOM 2095 C C . LYS D 1 76 ? -4.799 36.452 -24.540 1.00 41.76 43 LYS D C 1
ATOM 2096 O O . LYS D 1 76 ? -4.726 35.403 -23.895 1.00 43.63 43 LYS D O 1
ATOM 2102 N N . THR D 1 77 ? -5.564 36.583 -25.620 1.00 39.05 44 THR D N 1
ATOM 2103 C CA . THR D 1 77 ? -6.377 35.479 -26.125 1.00 43.97 44 THR D CA 1
ATOM 2104 C C . THR D 1 77 ? -6.423 35.498 -27.647 1.00 49.52 44 THR D C 1
ATOM 2105 O O . THR D 1 77 ? -6.601 34.460 -28.289 1.00 54.61 44 THR D O 1
ATOM 2109 N N . ASN D 1 78 ? -6.254 36.688 -28.214 1.00 59.11 45 ASN D N 1
ATOM 2110 C CA . ASN D 1 78 ? -6.344 36.898 -29.655 1.00 68.67 45 ASN D CA 1
ATOM 2111 C C . ASN D 1 78 ? -7.752 36.619 -30.180 1.00 68.52 45 ASN D C 1
ATOM 2112 O O . ASN D 1 78 ? -7.932 36.219 -31.329 1.00 74.14 45 ASN D O 1
ATOM 2117 N N . ALA D 1 79 ? -8.745 36.842 -29.323 1.00 59.34 46 ALA D N 1
ATOM 2118 C CA . ALA D 1 79 ? -10.147 36.617 -29.661 1.00 52.90 46 ALA D CA 1
ATOM 2119 C C . ALA D 1 79 ? -10.664 37.661 -30.640 1.00 48.84 46 ALA D C 1
ATOM 2120 O O . ALA D 1 79 ? -11.731 37.498 -31.229 1.00 44.33 46 ALA D O 1
ATOM 2122 N N . MET D 1 80 ? -9.945 38.765 -30.772 1.00 54.39 47 MET D N 1
ATOM 2123 C CA . MET D 1 80 ? -10.310 39.775 -31.751 1.00 58.88 47 MET D CA 1
ATOM 2124 C C . MET D 1 80 ? -11.761 40.201 -31.561 1.00 60.01 47 MET D C 1
ATOM 2125 O O . MET D 1 80 ? -12.466 40.465 -32.533 1.00 57.57 47 MET D O 1
ATOM 2130 N N . LEU D 1 81 ? -12.205 40.270 -30.311 1.00 54.86 48 LEU D N 1
ATOM 2131 C CA . LEU D 1 81 ? -13.569 40.688 -30.023 1.00 40.82 48 LEU D CA 1
ATOM 2132 C C . LEU D 1 81 ? -13.698 42.144 -30.420 1.00 35.51 48 LEU D C 1
ATOM 2133 O O . LEU D 1 81 ? -12.760 42.916 -30.243 1.00 31.38 48 LEU D O 1
ATOM 2138 N N . GLU D 1 82 ? -14.847 42.532 -30.960 1.00 42.11 49 GLU D N 1
ATOM 2139 C CA . GLU D 1 82 ? -15.007 43.931 -31.338 1.00 46.76 49 GLU D CA 1
ATOM 2140 C C . GLU D 1 82 ? -15.892 44.683 -30.348 1.00 40.26 49 GLU D C 1
ATOM 2141 O O . GLU D 1 82 ? -17.071 44.370 -30.195 1.00 38.70 49 GLU D O 1
ATOM 2147 N N . PHE D 1 83 ? -15.312 45.672 -29.675 1.00 38.21 50 PHE D N 1
ATOM 2148 C CA . PHE D 1 83 ? -16.058 46.499 -28.732 1.00 38.80 50 PHE D CA 1
ATOM 2149 C C . PHE D 1 83 ? -17.246 47.174 -29.405 1.00 40.73 50 PHE D C 1
ATOM 2150 O O . PHE D 1 83 ? -17.093 47.877 -30.407 1.00 40.14 50 PHE D O 1
ATOM 2158 N N . GLU D 1 84 ? -18.428 46.957 -28.840 1.00 39.89 51 GLU D N 1
ATOM 2159 C CA . GLU D 1 84 ? -19.649 47.557 -29.360 1.00 40.61 51 GLU D CA 1
ATOM 2160 C C . GLU D 1 84 ? -20.092 48.707 -28.467 1.00 41.73 51 GLU D C 1
ATOM 2161 O O . GLU D 1 84 ? -20.159 49.857 -28.905 1.00 42.13 51 GLU D O 1
ATOM 2163 N N . ARG D 1 85 ? -20.392 48.393 -27.209 1.00 31.82 52 ARG D N 1
ATOM 2164 C CA . ARG D 1 85 ? -20.852 49.413 -26.279 1.00 37.24 52 ARG D CA 1
ATOM 2165 C C . ARG D 1 85 ? -20.674 49.027 -24.814 1.00 33.18 52 ARG D C 1
ATOM 2166 O O . ARG D 1 85 ? -20.665 47.846 -24.457 1.00 27.41 52 ARG D O 1
ATOM 2174 N N . LEU D 1 86 ? -20.524 50.045 -23.974 1.00 33.65 53 LEU D N 1
ATOM 2175 C CA . LEU D 1 86 ? -20.492 49.864 -22.532 1.00 25.56 53 LEU D CA 1
ATOM 2176 C C . LEU D 1 86 ? -21.925 49.895 -22.025 1.00 29.29 53 LEU D C 1
ATOM 2177 O O . LEU D 1 86 ? -22.632 50.881 -22.219 1.00 33.51 53 LEU D O 1
ATOM 2182 N N . VAL D 1 87 ? -22.359 48.815 -21.385 1.00 23.1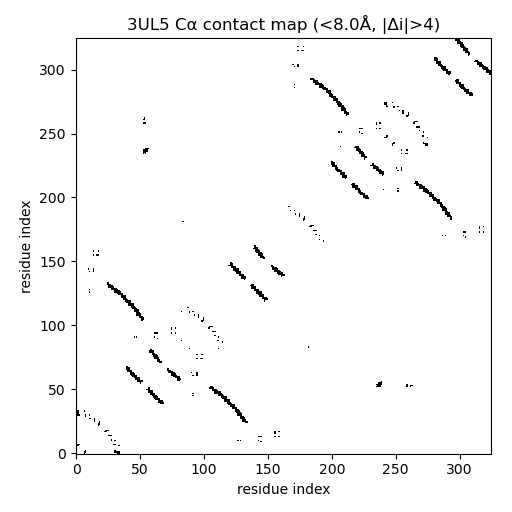4 54 VAL D N 1
ATOM 2183 C CA . VAL D 1 87 ? -23.749 48.721 -20.955 1.00 25.41 54 VAL D CA 1
ATOM 2184 C C . VAL D 1 87 ? -23.940 48.965 -19.456 1.00 27.85 54 VAL D C 1
ATOM 2185 O O . VAL D 1 87 ? -24.982 49.462 -19.034 1.00 34.18 54 VAL D O 1
ATOM 2189 N N . LYS D 1 88 ? -22.941 48.613 -18.654 1.00 27.73 55 LYS D N 1
ATOM 2190 C CA . LYS D 1 88 ? -23.042 48.788 -17.209 1.00 31.00 55 LYS D CA 1
ATOM 2191 C C . LYS D 1 88 ? -21.690 49.135 -16.597 1.00 29.42 55 LYS D C 1
ATOM 2192 O O . LYS D 1 88 ? -20.655 48.603 -17.008 1.00 29.69 55 LYS D O 1
ATOM 2198 N N . VAL D 1 89 ? -21.711 50.029 -15.612 1.00 27.73 56 VAL D N 1
ATOM 2199 C CA . VAL D 1 89 ? -20.497 50.477 -14.944 1.00 34.25 56 VAL D CA 1
ATOM 2200 C C . VAL D 1 89 ? -20.687 50.548 -13.435 1.00 31.51 56 VAL D C 1
ATOM 2201 O O . VAL D 1 89 ? -21.686 51.073 -12.950 1.00 31.20 56 VAL D O 1
ATOM 2205 N N . ARG D 1 90 ? -19.725 50.018 -12.692 1.00 34.95 57 ARG D N 1
ATOM 2206 C CA . ARG D 1 90 ? -19.728 50.177 -11.247 1.00 36.91 57 ARG D CA 1
ATOM 2207 C C . ARG D 1 90 ? -18.325 50.518 -10.775 1.00 37.73 57 ARG D C 1
ATOM 2208 O O . ARG D 1 90 ? -17.374 49.780 -11.041 1.00 36.96 57 ARG D O 1
ATOM 2216 N N . HIS D 1 91 ? -18.199 51.648 -10.087 1.00 32.95 58 HIS D N 1
ATOM 2217 C CA . HIS D 1 91 ? -16.911 52.088 -9.574 1.00 32.02 58 HIS D CA 1
ATOM 2218 C C . HIS D 1 91 ? -16.792 51.725 -8.097 1.00 37.64 58 HIS D C 1
ATOM 2219 O O . HIS D 1 91 ? -17.605 52.152 -7.276 1.00 35.48 58 HIS D O 1
ATOM 2226 N N . GLN D 1 92 ? -15.783 50.928 -7.766 1.00 37.15 59 GLN D N 1
ATOM 2227 C CA . GLN D 1 92 ? -15.599 50.465 -6.396 1.00 31.09 59 GLN D CA 1
ATOM 2228 C C . GLN D 1 92 ? -14.310 51.024 -5.803 1.00 29.46 59 GLN D C 1
ATOM 2229 O O . GLN D 1 92 ? -13.219 50.757 -6.310 1.00 26.22 59 GLN D O 1
ATOM 2235 N N . VAL D 1 93 ? -14.440 51.802 -4.732 1.00 28.33 60 VAL D N 1
ATOM 2236 C CA . VAL D 1 93 ? -13.282 52.385 -4.062 1.00 27.87 60 VAL D CA 1
ATOM 2237 C C . VAL D 1 93 ? -12.553 51.343 -3.220 1.00 27.06 60 VAL D C 1
ATOM 2238 O O . VAL D 1 93 ? -13.151 50.706 -2.349 1.00 29.71 60 VAL D O 1
ATOM 2242 N N . VAL D 1 94 ? -11.263 51.172 -3.493 1.00 24.68 61 VAL D N 1
ATOM 2243 C CA . VAL D 1 94 ? -10.417 50.269 -2.723 1.00 22.72 61 VAL D CA 1
ATOM 2244 C C . VAL D 1 94 ? -9.321 51.062 -2.022 1.00 24.41 61 VAL D C 1
ATOM 2245 O O . VAL D 1 94 ? -8.462 51.661 -2.672 1.00 24.37 61 VAL D O 1
ATOM 2249 N N . ALA D 1 95 ? -9.358 51.070 -0.693 1.00 19.73 62 ALA D N 1
ATOM 2250 C CA . ALA D 1 95 ? -8.397 51.836 0.092 1.00 17.96 62 ALA D CA 1
ATOM 2251 C C . ALA D 1 95 ? -8.047 51.123 1.389 1.00 21.30 62 ALA D C 1
ATOM 2252 O O . ALA D 1 95 ? -8.906 50.912 2.248 1.00 18.36 62 ALA D O 1
ATOM 2254 N N . GLY D 1 96 ? -6.778 50.756 1.529 1.00 19.81 63 GLY D N 1
ATOM 2255 C CA . GLY D 1 96 ? -6.331 50.033 2.701 1.00 19.46 63 GLY D CA 1
ATOM 2256 C C . GLY D 1 96 ? -4.875 49.628 2.617 1.00 19.54 63 GLY D C 1
ATOM 2257 O O . GLY D 1 96 ? -4.106 50.186 1.831 1.00 17.51 63 GLY D O 1
ATOM 2258 N N . THR D 1 97 ? -4.504 48.647 3.434 1.00 19.44 64 THR D N 1
ATOM 2259 C CA . THR D 1 97 ? -3.133 48.168 3.513 1.00 22.44 64 THR D CA 1
ATOM 2260 C C . THR D 1 97 ? -3.091 46.648 3.430 1.00 27.01 64 THR D C 1
ATOM 2261 O O . THR D 1 97 ? -3.748 45.955 4.211 1.00 31.43 64 THR D O 1
ATOM 2265 N N . MET D 1 98 ? -2.323 46.128 2.478 1.00 28.93 65 MET D N 1
ATOM 2266 C CA . MET D 1 98 ? -2.139 44.687 2.379 1.00 27.12 65 MET D CA 1
ATOM 2267 C C . MET D 1 98 ? -0.902 44.279 3.167 1.00 22.80 65 MET D C 1
ATOM 2268 O O . MET D 1 98 ? 0.215 44.683 2.842 1.00 20.54 65 MET D O 1
ATOM 2273 N N . HIS D 1 99 ? -1.110 43.491 4.215 1.00 28.79 66 HIS D N 1
ATOM 2274 C CA . HIS D 1 99 ? -0.010 43.045 5.055 1.00 27.70 66 HIS D CA 1
ATOM 2275 C C . HIS D 1 99 ? 0.456 41.665 4.615 1.00 30.57 66 HIS D C 1
ATOM 2276 O O . HIS D 1 99 ? -0.339 40.727 4.544 1.00 30.97 66 HIS D O 1
ATOM 2283 N N . HIS D 1 100 ? 1.744 41.547 4.312 1.00 27.45 67 HIS D N 1
ATOM 2284 C CA . HIS D 1 100 ? 2.334 40.262 3.964 1.00 24.57 67 HIS D CA 1
ATOM 2285 C C . HIS D 1 100 ? 3.224 39.791 5.105 1.00 29.33 67 HIS D C 1
ATOM 2286 O O . HIS D 1 100 ? 4.252 40.408 5.389 1.00 27.46 67 HIS D O 1
ATOM 2293 N N . PHE D 1 101 ? 2.822 38.705 5.762 1.00 28.78 68 PHE D N 1
ATOM 2294 C CA . PHE D 1 101 ? 3.601 38.145 6.860 1.00 28.33 68 PHE D CA 1
ATOM 2295 C C . PHE D 1 101 ? 4.210 36.800 6.487 1.00 31.96 68 PHE D C 1
ATOM 2296 O O . PHE D 1 101 ? 3.604 36.007 5.764 1.00 31.46 68 PHE D O 1
ATOM 2304 N N . THR D 1 102 ? 5.412 36.552 6.990 1.00 31.00 69 THR D N 1
ATOM 2305 C CA . THR D 1 102 ? 5.950 35.204 7.048 1.00 30.58 69 THR D CA 1
ATOM 2306 C C . THR D 1 102 ? 6.033 34.829 8.522 1.00 31.24 69 THR D C 1
ATOM 2307 O O . THR D 1 102 ? 6.871 35.353 9.254 1.00 38.17 69 THR D O 1
ATOM 2311 N N . VAL D 1 103 ? 5.147 33.942 8.961 1.00 24.59 70 VAL D N 1
ATOM 2312 C CA . VAL D 1 103 ? 5.090 33.570 10.371 1.00 23.65 70 VAL D CA 1
ATOM 2313 C C . VAL D 1 103 ? 5.598 32.153 10.616 1.00 26.52 70 VAL D C 1
ATOM 2314 O O . VAL D 1 103 ? 5.442 31.267 9.773 1.00 25.73 70 VAL D O 1
ATOM 2318 N N . GLN D 1 104 ? 6.211 31.949 11.777 1.00 27.30 71 GLN D N 1
ATOM 2319 C CA . GLN D 1 104 ? 6.583 30.613 12.212 1.00 24.96 71 GLN D CA 1
ATOM 2320 C C . GLN D 1 104 ? 5.583 30.150 13.260 1.00 27.60 71 GLN D C 1
ATOM 2321 O O . GLN D 1 104 ? 5.372 30.825 14.268 1.00 27.79 71 GLN D O 1
ATOM 2327 N N . VAL D 1 105 ? 4.960 29.004 13.016 1.00 25.59 72 VAL D N 1
ATOM 2328 C CA . VAL D 1 105 ? 3.974 28.472 13.944 1.00 21.33 72 VAL D CA 1
ATOM 2329 C C . VAL D 1 105 ? 4.390 27.108 14.468 1.00 22.99 72 VAL D C 1
ATOM 2330 O O . VAL D 1 105 ? 5.347 26.505 13.984 1.00 22.35 72 VAL D O 1
ATOM 2334 N N . LYS D 1 106 ? 3.657 26.633 15.466 1.00 27.02 73 LYS D N 1
ATOM 2335 C CA . LYS D 1 106 ? 3.829 25.283 15.967 1.00 21.58 73 LYS D CA 1
ATOM 2336 C C . LYS D 1 106 ? 2.594 24.490 15.553 1.00 23.51 73 LYS D C 1
ATOM 2337 O O . LYS D 1 106 ? 1.465 24.940 15.754 1.00 21.62 73 LYS D O 1
ATOM 2343 N N . GLU D 1 107 ? 2.811 23.327 14.948 1.00 25.31 74 GLU D N 1
ATOM 2344 C CA . GLU D 1 107 ? 1.714 22.499 14.460 1.00 22.89 74 GLU D CA 1
ATOM 2345 C C . GLU D 1 107 ? 1.102 21.677 15.596 1.00 25.78 74 GLU D C 1
ATOM 2346 O O . GLU D 1 107 ? 1.642 21.627 16.700 1.00 25.14 74 GLU D O 1
ATOM 2352 N N . ALA D 1 108 ? -0.026 21.034 15.316 1.00 23.37 75 ALA D N 1
ATOM 2353 C CA . ALA D 1 108 ? -0.705 20.212 16.306 1.00 28.65 75 ALA D CA 1
ATOM 2354 C C . ALA D 1 108 ? 0.230 19.138 16.853 1.00 29.25 75 ALA D C 1
ATOM 2355 O O . ALA D 1 108 ? 0.199 18.824 18.043 1.00 33.84 75 ALA D O 1
ATOM 2357 N N . GLY D 1 109 ? 1.061 18.581 15.976 1.00 26.10 76 GLY D N 1
ATOM 2358 C CA . GLY D 1 109 ? 1.937 17.480 16.337 1.00 25.23 76 GLY D CA 1
ATOM 2359 C C . GLY D 1 109 ? 3.202 17.892 17.069 1.00 28.57 76 GLY D C 1
ATOM 2360 O O . GLY D 1 109 ? 3.911 17.043 17.616 1.00 26.01 76 GLY D O 1
ATOM 2361 N N . GLY D 1 110 ? 3.495 19.190 17.077 1.00 26.08 77 GLY D N 1
ATOM 2362 C CA . GLY D 1 110 ? 4.670 19.695 17.766 1.00 19.85 77 GLY D CA 1
ATOM 2363 C C . GLY D 1 110 ? 5.776 20.193 16.852 1.00 25.10 77 GLY D C 1
ATOM 2364 O O . GLY D 1 110 ? 6.728 20.826 17.306 1.00 23.00 77 GLY D O 1
ATOM 2365 N N . GLY D 1 111 ? 5.662 19.904 15.560 1.00 22.92 78 GLY D N 1
ATOM 2366 C CA . GLY D 1 111 ? 6.643 20.377 14.599 1.00 25.36 78 GLY D CA 1
ATOM 2367 C C . GLY D 1 111 ? 6.542 21.875 14.358 1.00 25.34 78 GLY D C 1
ATOM 2368 O O . GLY D 1 111 ? 5.510 22.486 14.646 1.00 27.50 78 GLY D O 1
ATOM 2369 N N . LYS D 1 112 ? 7.618 22.468 13.842 1.00 20.48 79 LYS D N 1
ATOM 2370 C CA . LYS D 1 112 ? 7.618 23.883 13.474 1.00 24.67 79 LYS D CA 1
ATOM 2371 C C . LYS D 1 112 ? 7.412 24.039 11.967 1.00 23.15 79 LYS D C 1
ATOM 2372 O O . LYS D 1 112 ? 7.912 23.234 11.179 1.00 22.51 79 LYS D O 1
ATOM 2378 N N . LYS D 1 113 ? 6.676 25.073 11.569 1.00 22.95 80 LYS D N 1
ATOM 2379 C CA . LYS D 1 113 ? 6.399 25.316 10.154 1.00 25.60 80 LYS D CA 1
ATOM 2380 C C . LYS D 1 113 ? 6.313 26.810 9.840 1.00 28.31 80 LYS D C 1
ATOM 2381 O O . LYS D 1 113 ? 5.843 27.600 10.659 1.00 31.22 80 LYS D O 1
ATOM 2387 N N . LEU D 1 114 ? 6.775 27.190 8.651 1.00 25.89 81 LEU D N 1
ATOM 2388 C CA . LEU D 1 114 ? 6.665 28.572 8.193 1.00 26.87 81 LEU D CA 1
ATOM 2389 C C . LEU D 1 114 ? 5.473 28.734 7.257 1.00 25.93 81 LEU D C 1
ATOM 2390 O O . LEU D 1 114 ? 5.206 27.868 6.418 1.00 24.04 81 LEU D O 1
ATOM 2395 N N . TYR D 1 115 ? 4.757 29.845 7.414 1.00 24.80 82 TYR D N 1
ATOM 2396 C CA . TYR D 1 115 ? 3.619 30.165 6.556 1.00 24.50 82 TYR D CA 1
ATOM 2397 C C . TYR D 1 115 ? 3.707 31.594 6.035 1.00 26.92 82 TYR D C 1
ATOM 2398 O O . TYR D 1 115 ? 4.189 32.495 6.727 1.00 21.91 82 TYR D O 1
ATOM 2407 N N . GLU D 1 116 ? 3.236 31.799 4.811 1.00 22.83 83 GLU D N 1
ATOM 2408 C CA . GLU D 1 116 ? 3.071 33.147 4.293 1.00 23.56 83 GLU D CA 1
ATOM 2409 C C . GLU D 1 116 ? 1.596 33.521 4.397 1.00 25.58 83 GLU D C 1
ATOM 2410 O O . GLU D 1 116 ? 0.725 32.796 3.911 1.00 22.96 83 GLU D O 1
ATOM 2416 N N . ALA D 1 117 ? 1.322 34.644 5.053 1.00 25.38 84 ALA D N 1
ATOM 241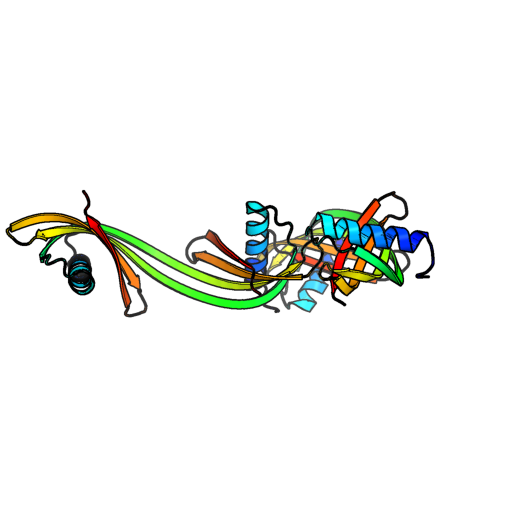7 C CA . ALA D 1 117 ? -0.047 35.099 5.261 1.00 20.90 84 ALA D CA 1
ATOM 2418 C C . ALA D 1 117 ? -0.262 36.470 4.633 1.00 23.06 84 ALA D C 1
ATOM 2419 O O . ALA D 1 117 ? 0.662 37.279 4.551 1.00 22.62 84 ALA D O 1
ATOM 2421 N N . LYS D 1 118 ? -1.488 36.728 4.195 1.00 20.66 85 LYS D N 1
ATOM 2422 C CA . LYS D 1 118 ? -1.852 38.036 3.677 1.00 25.52 85 LYS D CA 1
ATOM 2423 C C . LYS D 1 118 ? -3.102 38.520 4.393 1.00 25.41 85 LYS D C 1
ATOM 2424 O O . LYS D 1 118 ? -4.146 37.866 4.349 1.00 27.28 85 LYS D O 1
ATOM 2430 N N . VAL D 1 119 ? -2.986 39.658 5.068 1.00 23.66 86 VAL D N 1
ATOM 2431 C CA . VAL D 1 119 ? -4.118 40.236 5.777 1.00 25.68 86 VAL D CA 1
ATOM 2432 C C . VAL D 1 119 ? -4.478 41.574 5.144 1.00 22.86 86 VAL D C 1
ATOM 2433 O O . VAL D 1 119 ? -3.639 42.462 5.025 1.00 24.11 86 VAL D O 1
ATOM 2437 N N . TRP D 1 120 ? -5.729 41.702 4.721 1.00 27.11 87 TRP D N 1
ATOM 2438 C CA . TRP D 1 120 ? -6.213 42.931 4.114 1.00 25.03 87 TRP D CA 1
ATOM 2439 C C . TRP D 1 120 ? -6.876 43.805 5.168 1.00 23.72 87 TRP D C 1
ATOM 2440 O O . TRP D 1 120 ? -7.759 43.355 5.895 1.00 21.31 87 TRP D O 1
ATOM 2451 N N . GLU D 1 121 ? -6.442 45.057 5.252 1.00 25.71 88 GLU D N 1
ATOM 2452 C CA . GLU D 1 121 ? -6.984 45.970 6.245 1.00 28.93 88 GLU D CA 1
ATOM 2453 C C . GLU D 1 121 ? -7.470 47.254 5.585 1.00 31.00 88 GLU D C 1
ATOM 2454 O O . GLU D 1 121 ? -6.686 47.989 4.985 1.00 29.04 88 GLU D O 1
ATOM 2460 N N . LYS D 1 122 ? -8.769 47.514 5.681 1.00 30.02 89 LYS D N 1
ATOM 2461 C CA . LYS D 1 122 ? -9.314 48.772 5.191 1.00 32.03 89 LYS D CA 1
ATOM 2462 C C . LYS D 1 122 ? -8.868 49.917 6.096 1.00 30.53 89 LYS D C 1
ATOM 2463 O O . LYS D 1 122 ? -8.620 49.720 7.287 1.00 24.10 89 LYS D O 1
ATOM 2469 N N . VAL D 1 123 ? -8.764 51.111 5.525 1.00 25.19 90 VAL D N 1
ATOM 2470 C CA . VAL D 1 123 ? -8.151 52.228 6.233 1.00 30.15 90 VAL D CA 1
ATOM 2471 C C . VAL D 1 123 ? -9.176 53.264 6.711 1.00 38.13 90 VAL D C 1
ATOM 2472 O O . VAL D 1 123 ? -9.009 53.871 7.771 1.00 40.58 90 VAL D O 1
ATOM 2476 N N . TRP D 1 124 ? -10.236 53.457 5.932 1.00 32.76 91 TRP D N 1
ATOM 2477 C CA . TRP D 1 124 ? -11.318 54.357 6.321 1.00 36.21 91 TRP D CA 1
ATOM 2478 C C . TRP D 1 124 ? -12.491 53.573 6.881 1.00 41.47 91 TRP D C 1
ATOM 2479 O O . TRP D 1 124 ? -13.641 53.999 6.771 1.00 41.87 91 TRP D O 1
ATOM 2490 N N . GLU D 1 125 ? -12.199 52.366 7.355 1.00 43.39 92 GLU D N 1
ATOM 2491 C CA . GLU D 1 125 ? -13.210 51.465 7.883 1.00 46.95 92 GLU D CA 1
ATOM 2492 C C . GLU D 1 125 ? -12.545 50.483 8.837 1.00 47.61 92 GLU D C 1
ATOM 2493 O O . GLU D 1 125 ? -11.360 50.190 8.694 1.00 50.63 92 GLU D O 1
ATOM 2499 N N . ASN D 1 126 ? -13.300 49.960 9.797 1.00 48.41 93 ASN D N 1
ATOM 2500 C CA . ASN D 1 126 ? -12.758 48.974 10.728 1.00 50.77 93 ASN D CA 1
ATOM 2501 C C . ASN D 1 126 ? -12.886 47.546 10.207 1.00 48.92 93 ASN D C 1
ATOM 2502 O O . ASN D 1 126 ? -13.694 46.769 10.710 1.00 53.44 93 ASN D O 1
ATOM 2507 N N . PHE D 1 127 ? -12.104 47.206 9.188 1.00 39.62 94 PHE D N 1
ATOM 2508 C CA . PHE D 1 127 ? -12.153 45.866 8.619 1.00 37.36 94 PHE D CA 1
ATOM 2509 C C . PHE D 1 127 ? -10.773 45.252 8.358 1.00 34.42 94 PHE D C 1
ATOM 2510 O O . PHE D 1 127 ? -9.930 45.873 7.714 1.00 33.50 94 PHE D O 1
ATOM 2518 N N . LYS D 1 128 ? -10.554 44.026 8.827 1.00 29.16 95 LYS D N 1
ATOM 2519 C CA . LYS D 1 128 ? -9.359 43.281 8.459 1.00 32.02 95 LYS D CA 1
ATOM 2520 C C . LYS D 1 128 ? -9.783 41.887 8.021 1.00 31.49 95 LYS D C 1
ATOM 2521 O O . LYS D 1 128 ? -10.787 41.356 8.497 1.00 35.45 95 LYS D O 1
ATOM 2527 N N . GLN D 1 129 ? -9.029 41.299 7.103 1.00 27.73 96 GLN D N 1
ATOM 2528 C CA . GLN D 1 129 ? -9.455 40.054 6.489 1.00 28.34 96 GLN D CA 1
ATOM 2529 C C . GLN D 1 129 ? -8.271 39.213 6.032 1.00 28.62 96 GLN D C 1
ATOM 2530 O O . GLN D 1 129 ? -7.481 39.640 5.188 1.00 31.36 96 GLN D O 1
ATOM 2536 N N . LEU D 1 130 ? -8.149 38.018 6.599 1.00 23.19 97 LEU D N 1
ATOM 2537 C CA . LEU D 1 130 ? -7.189 37.046 6.102 1.00 24.67 97 LEU D CA 1
ATOM 2538 C C . LEU D 1 130 ? -7.573 36.653 4.676 1.00 25.73 97 LEU D C 1
ATOM 2539 O O . LEU D 1 130 ? -8.714 36.271 4.413 1.00 30.40 97 LEU D O 1
ATOM 2544 N N . GLN D 1 131 ? -6.626 36.759 3.754 1.00 25.74 98 GLN D N 1
ATOM 2545 C CA . GLN D 1 131 ? -6.904 36.457 2.356 1.00 32.03 98 GLN D CA 1
ATOM 2546 C C . GLN D 1 131 ? -6.056 35.303 1.845 1.00 29.68 98 GLN D C 1
ATOM 2547 O O . GLN D 1 131 ? -6.384 34.677 0.841 1.00 31.25 98 GLN D O 1
ATOM 2553 N N . SER D 1 132 ? -4.962 35.027 2.543 1.00 31.13 99 SER D N 1
ATOM 2554 C CA . SER D 1 132 ? -4.051 33.968 2.138 1.00 28.30 99 SER D CA 1
ATOM 2555 C C . SER D 1 132 ? -3.296 33.416 3.344 1.00 27.18 99 SER D C 1
ATOM 2556 O O . SER D 1 132 ? -3.021 34.138 4.297 1.00 29.21 99 SER D O 1
ATOM 2559 N N . PHE D 1 133 ? -2.972 32.129 3.291 1.00 25.05 100 PHE D N 1
ATOM 2560 C CA . PHE D 1 133 ? -2.224 31.472 4.354 1.00 25.74 100 PHE D CA 1
ATOM 2561 C C . PHE D 1 133 ? -1.653 30.169 3.802 1.00 25.45 100 PHE D C 1
ATOM 2562 O O . PHE D 1 133 ? -2.347 29.154 3.742 1.00 28.02 100 PHE D O 1
ATOM 2570 N N . GLN D 1 134 ? -0.404 30.211 3.355 1.00 26.62 101 GLN D N 1
ATOM 2571 C CA . GLN D 1 134 ? 0.198 29.059 2.696 1.00 25.47 101 GLN D CA 1
ATOM 2572 C C . GLN D 1 134 ? 1.510 28.572 3.306 1.00 21.43 101 GLN D C 1
ATOM 2573 O O . GLN D 1 134 ? 2.391 29.363 3.634 1.00 19.36 101 GLN D O 1
ATOM 2579 N N . PRO D 1 135 ? 1.622 27.256 3.449 1.00 25.61 102 PRO D N 1
ATOM 2580 C CA . PRO D 1 135 ? 2.833 26.618 3.977 1.00 30.60 102 PRO D CA 1
ATOM 2581 C C . PRO D 1 135 ? 4.019 26.786 3.030 1.00 26.96 102 PRO D C 1
ATOM 2585 N N . VAL D 1 136 ? 5.139 27.259 3.571 1.00 25.64 103 VAL D N 1
ATOM 2586 C CA . VAL D 1 136 ? 6.354 27.438 2.783 1.00 23.98 103 VAL D CA 1
ATOM 2587 C C . VAL D 1 136 ? 7.532 26.619 3.316 1.00 28.32 103 VAL D C 1
ATOM 2588 O O . VAL D 1 136 ? 8.688 26.931 3.032 1.00 39.89 103 VAL D O 1
ATOM 2592 N N . GLY D 1 137 ? 7.236 25.578 4.090 1.00 30.54 104 GLY D N 1
ATOM 2593 C CA . GLY D 1 137 ? 8.263 24.654 4.541 1.00 34.40 104 GLY D CA 1
ATOM 2594 C C . GLY D 1 137 ? 8.409 24.496 6.045 1.00 36.81 104 GLY D C 1
ATOM 2595 O O . GLY D 1 137 ? 7.944 25.334 6.823 1.00 33.63 104 GLY D O 1
ATOM 2596 N N . ASP D 1 138 ? 9.063 23.408 6.448 1.00 31.08 105 ASP D N 1
ATOM 2597 C CA . ASP D 1 138 ? 9.353 23.147 7.854 1.00 32.45 105 ASP D CA 1
ATOM 2598 C C . ASP D 1 138 ? 10.285 24.210 8.425 1.00 34.76 105 ASP D C 1
ATOM 2599 O O . ASP D 1 138 ? 11.053 24.830 7.685 1.00 37.96 105 ASP D O 1
ATOM 2604 N N . ALA D 1 139 ? 10.223 24.415 9.738 1.00 32.04 106 ALA D N 1
ATOM 2605 C CA . ALA D 1 139 ? 11.053 25.428 10.389 1.00 31.86 106 ALA D CA 1
ATOM 2606 C C . ALA D 1 139 ? 11.962 24.832 11.467 1.00 35.81 106 ALA D C 1
ATOM 2607 O O . ALA D 1 139 ? 11.643 23.804 12.068 1.00 36.78 106 ALA D O 1
#

InterPro domains:
  IPR000010 Cystatin domain [PF16845] (26-103)
  IPR000010 Cystatin domain [SM00043] (11-103)
  IPR000010 Cystatin domain [cd00042] (14-102)
  IPR027214 Cystatin [PTHR11413] (11-104)
  IPR046350 Cystatin superfamily [SSF54403] (11-104)

Solvent-accessible surface area: 19634 Å² total; per-residue (Å²): 95,46,125,70,117,131,3,30,86,19,0,116,35,0,5,54,59,30,40,92,144,76,122,31,138,13,109,30,57,136,12,63,121,20,123,95,86,118,29,17,4,18,30,9,45,3,13,0,36,0,26,37,43,2,2,16,92,85,64,26,96,1,77,0,30,48,67,91,200,106,156,82,90,72,12,84,36,15,104,90,48,121,108,100,58,90,137,1,24,89,18,0,96,40,0,5,59,60,24,34,90,138,73,121,36,143,14,84,37,68,134,18,42,132,60,124,98,74,119,29,18,3,20,31,10,37,3,23,0,38,0,28,58,80,82,50,48,134,49,74,23,84,4,76,0,32,52,69,91,204,100,157,77,91,80,17,80,41,19,72,64,72,95,131,149,130,5,42,100,22,0,114,41,0,6,58,56,16,34,93,139,44,120,23,136,9,96,28,64,145,32,79,123,61,124,97,69,124,29,21,5,25,22,11,38,2,19,0,40,0,89,64,92,82,42,49,140,74,73,14,83,1,75,0,26,56,70,92,205,112,150,82,87,77,8,60,14,3,57,72,104,71,72,92,67,149,137,2,55,58,16,0,130,44,0,4,55,49,20,35,94,84,60,108,41,128,12,96,29,46,146,9,56,126,26,127,93,74,123,29,18,6,26,23,8,46,3,14,0,25,0,65,42,85,83,40,43,80,53,46,18,80,1,67,0,22,57,81,94,202,106,144,78,88,77,17,89,25,24,59,39,75,34,119,63

Radius of gyration: 29.18 Å; Cα contacts (8 Å, |Δi|>4): 738; chains: 4; bounding box: 45×82×55 Å

Secondary structure (P-SEA, 3-state):
ccccaaaaaaaaaaaaaaaaacccccccccccbbbbbbbbbcccccbbbbbccccccbbbbbbbbbbccccccccccccccc/ccaaaaaaaaaaaaaaaaaacccccccccccbbbbbbbbbbbcccbbbbbccccccbbbbbbbbbbccccccccccccccc/caaaaaaaaaaaaaaaaacccccccccccbbbbbbbbbbbccccccccccccccbbbbbbbbbbcccccccccccccc/ccccaaaaaaaaaaaaaaaaacccccccccccbbbbbbbbbbbbbbbbbbbccccccbbbbbbbbbbccccccccccccccccc

Nearest PDB structures (foldseek):
  3ul5-assembly1_A  TM=9.771E-01  e=6.487E-12  Saccharum officinarum
  5kux-assembly1_A  TM=5.872E-01  e=8.287E-04  synthetic construct
  5kuy-assembly1_G  TM=5.283E-01  e=3.195E-02  synthetic construct
  7vww-assembly3_E  TM=4.845E-01  e=3.802E-02  Dioscoreophyllum cumminsii
  8xcj-assembly1_F  TM=3.663E-01  e=5.246E+00  Escherichia phage Lambda

Foldseek 3Di:
DQPDVVVVVVVQVVVVVCCVVPVPPDDDDGRDDDDDDDDAWDWDWDWDWDADPVGHIFIWIWIKTGHDVDGDIDTDDIGTDD/DVPVVVVVVVQVVVVVVCVVPVPPDDDDDDDDDDDDDAAWDWDWDWDWDQDVDGDIFIKIWIKTGHDVDHDMDTPDIGGPD/DVVQVVVVQVVVVVVCVVPVPPDDDDDDDDDDDDDAAWDKDWDWDWDCDPVRDIFIKIWIKTAHDVDGDIDTDDIGGD/DQVDPVNFVVVVVVVVVVCVVVVPPDDDDGRDDDDDDDDAWDKDWDWDWDADPVGWIWIWIWIWTAHDVDGDIGTDDIGTDGTD

B-factor: mean 34.26, std 14.28, range [5.98, 111.08]

GO terms:
  GO:0042802 identical protein binding (F, IPI)

CATH classification: 3.10.450.10

Organism: Saccharum officinarum (NCBI:txid4547)